Protein AF-A0A067BRU6-F1 (afdb_monomer)

Mean predicted aligned error: 7.5 Å

Radius of gyration: 22.96 Å; Cα contacts (8 Å, |Δi|>4): 379; chains: 1; bounding box: 70×38×53 Å

Solvent-accessible surface area (backbone atoms only — not comparable to full-atom values): 15975 Å² total; per-residue (Å²): 123,82,66,78,77,70,98,60,89,54,27,54,51,87,76,68,71,40,48,91,42,48,42,73,83,63,80,48,60,51,47,73,48,33,48,46,50,38,13,56,76,68,75,41,57,56,70,58,38,46,72,74,44,48,40,78,54,98,91,40,48,22,47,30,47,39,97,84,34,47,27,37,63,50,55,51,92,42,40,57,77,50,60,94,49,53,38,40,65,69,65,29,58,80,43,44,64,78,35,64,56,40,68,66,33,40,55,55,50,30,78,63,30,85,29,45,50,69,85,87,60,60,76,90,36,50,57,54,67,70,58,48,51,50,31,29,51,48,39,50,50,49,70,73,65,50,77,56,40,50,66,59,44,50,53,55,58,72,71,51,60,71,69,61,54,35,55,50,50,53,54,52,53,72,38,41,42,67,46,80,78,45,76,61,91,57,41,35,31,33,37,39,42,41,72,100,52,82,31,30,42,38,32,26,37,59,94,45,66,93,44,78,63,30,60,35,30,34,43,99,87,70,48,78,39,43,82,58,75,62,45,65,69,61,54,54,61,53,53,63,57,72,74,49,62,73,92,52,52,90,76,63,81,85,85,83,82,86,63,66,70,50,61,44,56,54,46,34,51,60,60,63,69,71,110

Structure (mmCIF, N/CA/C/O backbone):
data_AF-A0A067BRU6-F1
#
_entry.id   AF-A0A067BRU6-F1
#
loop_
_atom_site.group_PDB
_atom_site.id
_atom_site.type_symbol
_atom_site.label_atom_id
_atom_site.label_alt_id
_atom_site.label_comp_id
_atom_site.label_asym_id
_atom_site.label_entity_id
_atom_site.label_seq_id
_atom_site.pdbx_PDB_ins_code
_atom_site.Cartn_x
_atom_site.Cartn_y
_atom_site.Cartn_z
_atom_site.occupancy
_atom_site.B_iso_or_equiv
_atom_site.auth_seq_id
_atom_site.auth_comp_id
_atom_site.auth_asym_id
_atom_site.auth_atom_id
_atom_site.pdbx_PDB_model_num
ATOM 1 N N . MET A 1 1 ? -11.056 21.760 -15.422 1.00 38.25 1 MET A N 1
ATOM 2 C CA . MET A 1 1 ? -10.901 20.805 -16.547 1.00 38.25 1 MET A CA 1
ATOM 3 C C . MET A 1 1 ? -11.398 19.475 -16.025 1.00 38.25 1 MET A C 1
ATOM 5 O O . MET A 1 1 ? -11.036 19.175 -14.909 1.00 38.25 1 MET A O 1
ATOM 9 N N . ALA A 1 2 ? -12.223 18.718 -16.754 1.00 42.00 2 ALA A N 1
ATOM 10 C CA . ALA A 1 2 ? -12.698 17.427 -16.245 1.00 42.00 2 ALA A CA 1
ATOM 11 C C . ALA A 1 2 ? -11.513 16.506 -15.905 1.00 42.00 2 ALA A C 1
ATOM 13 O O . ALA A 1 2 ? -10.607 16.397 -16.739 1.00 42.00 2 ALA A O 1
ATOM 14 N N . ALA A 1 3 ? -11.549 15.854 -14.734 1.00 50.75 3 ALA A N 1
ATOM 15 C CA . ALA A 1 3 ? -10.633 14.779 -14.355 1.00 50.75 3 ALA A CA 1
ATOM 16 C C . ALA A 1 3 ? -10.276 13.914 -15.571 1.00 50.75 3 ALA A C 1
ATOM 18 O O . ALA A 1 3 ? -11.159 13.405 -16.275 1.00 50.75 3 ALA A O 1
ATOM 19 N N . ARG A 1 4 ? -8.978 13.751 -15.841 1.00 56.41 4 ARG A N 1
ATOM 20 C CA . ARG A 1 4 ? -8.523 12.801 -16.857 1.00 56.41 4 ARG A CA 1
ATOM 21 C C . ARG A 1 4 ? -9.019 11.413 -16.457 1.00 56.41 4 ARG A C 1
ATOM 23 O O . ARG A 1 4 ? -8.686 10.920 -15.386 1.00 56.41 4 ARG A O 1
ATOM 30 N N . ALA A 1 5 ? -9.814 10.791 -17.325 1.00 59.84 5 ALA A N 1
ATOM 31 C CA . ALA A 1 5 ? -10.244 9.412 -17.130 1.00 59.84 5 ALA A CA 1
ATOM 32 C C . ALA A 1 5 ? -9.010 8.511 -16.967 1.00 59.84 5 ALA A C 1
ATOM 34 O O . ALA A 1 5 ? -8.057 8.624 -17.750 1.00 59.84 5 ALA A O 1
ATOM 35 N N . ARG A 1 6 ? -9.022 7.626 -15.962 1.00 73.44 6 ARG A N 1
ATOM 36 C CA . ARG A 1 6 ? -7.913 6.688 -15.732 1.00 73.44 6 ARG A CA 1
ATOM 37 C C . ARG A 1 6 ? -7.669 5.854 -16.988 1.00 73.44 6 ARG A C 1
ATOM 39 O O . ARG A 1 6 ? -8.603 5.422 -17.662 1.00 73.44 6 ARG A O 1
ATOM 46 N N . ALA A 1 7 ? -6.400 5.555 -17.262 1.00 78.44 7 ALA A N 1
ATOM 47 C CA . ALA A 1 7 ? -6.008 4.732 -18.408 1.00 78.44 7 ALA A CA 1
ATOM 48 C C . ALA A 1 7 ? -6.498 3.270 -18.315 1.00 78.44 7 ALA A C 1
ATOM 50 O O . ALA A 1 7 ? -6.457 2.538 -19.303 1.00 78.44 7 ALA A O 1
ATOM 51 N N . PHE A 1 8 ? -6.959 2.833 -17.139 1.00 86.56 8 PHE A N 1
ATOM 52 C CA . PHE A 1 8 ? -7.471 1.490 -16.890 1.00 86.56 8 PHE A CA 1
ATOM 53 C C . PHE A 1 8 ? -8.692 1.524 -15.967 1.00 86.56 8 PHE A C 1
ATOM 55 O O . PHE A 1 8 ? -8.880 2.456 -15.186 1.00 86.56 8 PHE A O 1
ATOM 62 N N . LYS A 1 9 ? -9.526 0.483 -16.057 1.00 89.00 9 LYS A N 1
ATOM 63 C CA . LYS A 1 9 ? -10.712 0.329 -15.210 1.00 89.00 9 LYS A CA 1
ATOM 64 C C . LYS A 1 9 ? -10.340 -0.320 -13.884 1.00 89.00 9 LYS A C 1
ATOM 66 O O . LYS A 1 9 ? -9.639 -1.328 -13.865 1.00 89.00 9 LYS A O 1
ATOM 71 N N . VAL A 1 10 ? -10.890 0.218 -12.805 1.00 93.25 10 VAL A N 1
ATOM 72 C CA . VAL A 1 10 ? -10.789 -0.330 -11.452 1.00 93.25 10 VAL A CA 1
ATOM 73 C C . VAL A 1 10 ? -12.115 -1.006 -11.119 1.00 93.25 10 VAL A C 1
ATOM 75 O O . VAL A 1 10 ? -13.178 -0.402 -11.263 1.00 93.25 10 VAL A O 1
ATOM 78 N N . ALA A 1 11 ? -12.064 -2.264 -10.695 1.00 95.50 11 ALA A N 1
ATOM 79 C CA . ALA A 1 11 ? -13.243 -3.017 -10.287 1.00 95.50 11 ALA A CA 1
ATOM 80 C C . ALA A 1 11 ? -12.975 -3.748 -8.979 1.00 95.50 11 ALA A C 1
ATOM 82 O O . ALA A 1 11 ? -11.989 -4.478 -8.850 1.00 95.50 11 ALA A O 1
ATOM 83 N N . PHE A 1 12 ? -13.849 -3.533 -8.001 1.00 95.88 12 PHE A N 1
ATOM 84 C CA . PHE A 1 12 ? -13.664 -4.062 -6.660 1.00 95.88 12 PHE A CA 1
ATOM 85 C C . PHE A 1 12 ? -14.991 -4.453 -6.014 1.00 95.88 12 PHE A C 1
ATOM 87 O O . PHE A 1 12 ? -15.963 -3.700 -6.026 1.00 95.88 12 PHE A O 1
ATOM 94 N N . LYS A 1 13 ? -15.008 -5.626 -5.379 1.00 94.75 13 LYS A N 1
ATOM 95 C CA . LYS A 1 13 ? -16.102 -6.089 -4.528 1.00 94.75 13 LYS A CA 1
ATOM 96 C C . LYS A 1 13 ? -15.540 -6.821 -3.317 1.00 94.75 13 LYS A C 1
ATOM 98 O O . LYS A 1 13 ? -15.093 -7.960 -3.420 1.00 94.75 13 LYS A O 1
ATOM 103 N N . CYS A 1 14 ? -15.600 -6.186 -2.148 1.00 92.94 14 CYS A N 1
ATOM 104 C CA . CYS A 1 14 ? -15.173 -6.826 -0.907 1.00 92.94 14 CYS A CA 1
ATOM 105 C C . CYS A 1 14 ? -15.968 -8.118 -0.648 1.00 92.94 14 CYS A C 1
ATOM 107 O O . CYS A 1 14 ? -17.199 -8.114 -0.638 1.00 92.94 14 CYS A O 1
ATOM 109 N N . THR A 1 15 ? -15.254 -9.217 -0.398 1.00 93.50 15 THR A N 1
ATOM 110 C CA . THR A 1 15 ? -15.834 -10.536 -0.088 1.00 93.50 15 THR A CA 1
ATOM 111 C C . THR A 1 15 ? -15.893 -10.831 1.413 1.00 93.50 15 THR A C 1
ATOM 113 O O . THR A 1 15 ? -16.385 -11.882 1.816 1.00 93.50 15 THR A O 1
ATOM 116 N N . GLY A 1 16 ? -15.368 -9.933 2.257 1.00 93.38 16 GLY A N 1
ATOM 117 C CA . GLY A 1 16 ? -15.226 -10.174 3.695 1.00 93.38 16 GLY A CA 1
ATOM 118 C C . GLY A 1 16 ? -14.233 -11.295 4.023 1.00 93.38 16 GLY A C 1
ATOM 119 O O . GLY A 1 16 ? -14.401 -11.992 5.019 1.00 93.38 16 GLY A O 1
ATOM 120 N N . CYS A 1 17 ? -13.217 -11.510 3.178 1.00 93.88 17 CYS A N 1
ATOM 121 C CA . CYS A 1 17 ? -12.274 -12.618 3.351 1.00 93.88 17 CYS A CA 1
ATOM 122 C C . CYS A 1 17 ? -11.247 -12.424 4.478 1.00 93.88 17 CYS A C 1
ATOM 124 O O . CYS A 1 17 ? -10.651 -13.409 4.907 1.00 93.88 17 CYS A O 1
ATOM 126 N N . GLY A 1 18 ? -11.021 -11.188 4.936 1.00 94.50 18 GLY A N 1
ATOM 127 C CA . GLY A 1 18 ? -10.053 -10.861 5.989 1.00 94.50 18 GLY A CA 1
ATOM 128 C C . GLY A 1 18 ? -8.592 -10.745 5.531 1.00 94.50 18 GLY A C 1
ATOM 129 O O . GLY A 1 18 ? -7.744 -10.399 6.347 1.00 94.50 18 GLY A O 1
ATOM 130 N N . ARG A 1 19 ? -8.278 -10.966 4.242 1.00 94.50 19 ARG A N 1
ATOM 131 C CA . ARG A 1 19 ? -6.886 -10.938 3.739 1.00 94.50 19 ARG A CA 1
ATOM 132 C C . ARG A 1 19 ? -6.169 -9.600 3.903 1.00 94.50 19 ARG A C 1
ATOM 134 O O . ARG A 1 19 ? -4.978 -9.590 4.178 1.00 94.50 19 ARG A O 1
ATOM 141 N N . CYS A 1 20 ? -6.891 -8.481 3.846 1.00 94.19 20 CYS A N 1
ATOM 142 C CA . CYS A 1 20 ? -6.325 -7.155 4.121 1.00 94.19 20 CYS A CA 1
ATOM 143 C C . CYS A 1 20 ? -5.763 -7.009 5.549 1.00 94.19 20 CYS A C 1
ATOM 145 O O . CYS A 1 20 ? -5.058 -6.049 5.841 1.00 94.19 20 CYS A O 1
ATOM 147 N N . CYS A 1 21 ? -6.102 -7.932 6.454 1.00 95.81 21 CYS A N 1
ATOM 148 C CA . CYS A 1 21 ? -5.606 -7.979 7.825 1.00 95.81 21 CYS A CA 1
ATOM 149 C C . CYS A 1 21 ? -4.536 -9.063 8.036 1.00 95.81 21 CYS A C 1
ATOM 151 O O . CYS A 1 21 ? -4.086 -9.230 9.167 1.00 95.81 21 CYS A O 1
ATOM 153 N N . THR A 1 22 ? -4.146 -9.811 7.002 1.00 94.06 22 THR A N 1
ATOM 154 C CA . THR A 1 22 ? -3.135 -10.880 7.067 1.00 94.06 22 THR A CA 1
ATOM 155 C C . THR A 1 22 ? -1.836 -10.455 6.385 1.00 94.06 22 THR A C 1
ATOM 157 O O . THR A 1 22 ? -1.839 -9.515 5.598 1.00 94.06 22 THR A O 1
ATOM 160 N N . GLY A 1 23 ? -0.739 -11.157 6.664 1.00 90.56 23 GLY A N 1
ATOM 161 C CA . GLY A 1 23 ? 0.569 -10.924 6.051 1.00 90.56 23 GLY A CA 1
ATOM 162 C C . GLY A 1 23 ? 1.642 -10.579 7.080 1.00 90.56 23 GLY A C 1
ATOM 163 O O . GLY A 1 23 ? 1.348 -10.041 8.149 1.00 90.56 23 GLY A O 1
ATOM 164 N N . GLN A 1 24 ? 2.893 -10.906 6.754 1.00 91.44 24 GLN A N 1
ATOM 165 C CA . GLN A 1 24 ? 4.042 -10.561 7.591 1.00 91.44 24 GLN A CA 1
ATOM 166 C C . GLN A 1 24 ? 4.428 -9.094 7.432 1.00 91.44 24 GLN A C 1
ATOM 168 O O . GLN A 1 24 ? 4.424 -8.574 6.319 1.00 91.44 24 GLN A O 1
ATOM 173 N N . GLY A 1 25 ? 4.749 -8.425 8.541 1.00 90.31 25 GLY A N 1
ATOM 174 C CA . GLY A 1 25 ? 5.160 -7.023 8.536 1.00 90.31 25 GLY A CA 1
ATOM 175 C C . GLY A 1 25 ? 4.072 -6.035 8.106 1.00 90.31 25 GLY A C 1
ATOM 176 O O . GLY A 1 25 ? 4.395 -4.937 7.662 1.00 90.31 25 GLY A O 1
ATOM 177 N N . GLY A 1 26 ? 2.790 -6.391 8.215 1.00 92.44 26 GLY A N 1
ATOM 178 C CA . GLY A 1 26 ? 1.668 -5.516 7.877 1.00 92.44 26 GLY A CA 1
ATOM 179 C C . GLY A 1 26 ? 1.590 -4.289 8.791 1.00 92.44 26 GLY A C 1
ATOM 180 O O . GLY A 1 26 ? 1.605 -4.401 10.020 1.00 92.44 26 GLY A O 1
ATOM 181 N N . ILE A 1 27 ? 1.474 -3.094 8.210 1.00 95.62 27 ILE A N 1
ATOM 182 C CA . ILE A 1 27 ? 1.448 -1.832 8.962 1.00 95.62 27 ILE A CA 1
ATOM 183 C C . ILE A 1 27 ? 0.141 -1.088 8.688 1.00 95.62 27 ILE A C 1
ATOM 185 O O . ILE A 1 27 ? -0.102 -0.632 7.573 1.00 95.62 27 ILE A O 1
ATOM 189 N N . ALA A 1 28 ? -0.680 -0.945 9.731 1.00 96.56 28 ALA A N 1
ATOM 190 C CA . ALA A 1 28 ? -1.856 -0.081 9.740 1.00 96.56 28 ALA A CA 1
ATOM 191 C C . ALA A 1 28 ? -1.579 1.124 10.645 1.00 96.56 28 ALA A C 1
ATOM 193 O O . ALA A 1 28 ? -1.635 1.006 11.871 1.00 96.56 28 ALA A O 1
ATOM 194 N N . TRP A 1 29 ? -1.226 2.252 10.038 1.00 97.31 29 TRP A N 1
ATOM 195 C CA . TRP A 1 29 ? -0.981 3.522 10.707 1.00 97.31 29 TRP A CA 1
ATOM 196 C C . TRP A 1 29 ? -2.268 4.080 11.301 1.00 97.31 29 TRP A C 1
ATOM 198 O O . TRP A 1 29 ? -3.345 3.951 10.713 1.00 97.31 29 TRP A O 1
ATOM 208 N N . VAL A 1 30 ? -2.141 4.695 12.475 1.00 97.75 30 VAL A N 1
ATOM 209 C CA . VAL A 1 30 ? -3.257 5.319 13.187 1.00 97.75 30 VAL A CA 1
ATOM 210 C C . VAL A 1 30 ? -2.838 6.643 13.810 1.00 97.75 30 VAL A C 1
ATOM 212 O O . VAL A 1 30 ? -1.728 6.759 14.337 1.00 97.75 30 VAL A O 1
ATOM 215 N N . ASN A 1 31 ? -3.740 7.621 13.799 1.00 97.06 31 ASN A N 1
ATOM 216 C CA . ASN A 1 31 ? -3.554 8.898 14.489 1.00 97.06 31 ASN A CA 1
ATOM 217 C C . ASN A 1 31 ? -4.253 8.933 15.862 1.00 97.06 31 ASN A C 1
ATOM 219 O O . ASN A 1 31 ? -4.947 7.999 16.281 1.00 97.06 31 ASN A O 1
ATOM 223 N N . GLY A 1 32 ? -4.042 10.010 16.613 1.00 97.00 32 GLY A N 1
ATOM 224 C CA . GLY A 1 32 ? -4.570 10.196 17.959 1.00 97.00 32 GLY A CA 1
ATOM 225 C C . GLY A 1 32 ? -6.099 10.192 18.069 1.00 97.00 32 GLY A C 1
ATOM 226 O O . GLY A 1 32 ? -6.598 9.706 19.099 1.00 97.00 32 GLY A O 1
ATOM 227 N N . ARG A 1 33 ? -6.825 10.699 17.060 1.00 97.44 33 ARG A N 1
ATOM 228 C CA . ARG A 1 33 ? -8.301 10.650 16.990 1.00 97.44 33 ARG A CA 1
ATOM 229 C C . ARG A 1 33 ? -8.821 9.252 16.686 1.00 97.44 33 ARG A C 1
ATOM 231 O O . ARG A 1 33 ? -9.735 8.794 17.368 1.00 97.44 33 ARG A O 1
ATOM 238 N N . GLU A 1 34 ? -8.205 8.539 15.751 1.00 98.00 34 GLU A N 1
ATOM 239 C CA . GLU A 1 34 ? -8.548 7.145 15.444 1.00 98.00 34 GLU A CA 1
ATOM 240 C C . GLU A 1 34 ? -8.317 6.240 16.653 1.00 98.00 34 GLU A C 1
ATOM 242 O O . GLU A 1 34 ? -9.186 5.451 17.016 1.00 98.00 34 GLU A O 1
ATOM 247 N N . ILE A 1 35 ? -7.194 6.419 17.357 1.00 98.25 35 ILE A N 1
ATOM 248 C CA . ILE A 1 35 ? -6.913 5.709 18.610 1.00 98.25 35 ILE A CA 1
ATOM 249 C C . ILE A 1 35 ? -8.015 5.965 19.648 1.00 98.25 35 ILE A C 1
ATOM 251 O O . ILE A 1 35 ? -8.404 5.043 20.364 1.00 98.25 35 ILE A O 1
ATOM 255 N N . ALA A 1 36 ? -8.507 7.204 19.764 1.00 97.62 36 ALA A N 1
ATOM 256 C CA . ALA A 1 36 ? -9.581 7.531 20.698 1.00 97.62 36 ALA A CA 1
ATOM 257 C C . ALA A 1 36 ? -10.896 6.837 20.309 1.00 97.62 36 ALA A C 1
ATOM 259 O O . ALA A 1 36 ? -11.499 6.187 21.161 1.00 97.62 36 ALA A O 1
ATOM 260 N N . ALA A 1 37 ? -11.278 6.895 19.030 1.00 97.56 37 ALA A N 1
ATOM 261 C CA . ALA A 1 37 ? -12.485 6.251 18.512 1.00 97.56 37 ALA A CA 1
ATOM 262 C C . ALA A 1 37 ? -12.449 4.720 18.676 1.00 97.56 37 ALA A C 1
ATOM 264 O O . ALA A 1 37 ? -13.422 4.107 19.113 1.00 97.56 37 ALA A O 1
ATOM 265 N N . MET A 1 38 ? -11.306 4.088 18.394 1.00 98.31 38 MET A N 1
ATOM 266 C CA . MET A 1 38 ? -11.122 2.645 18.581 1.00 98.31 38 MET A CA 1
ATOM 267 C C . MET A 1 38 ? -11.163 2.237 20.059 1.00 98.31 38 MET A C 1
ATOM 269 O O . MET A 1 38 ? -11.745 1.207 20.401 1.00 98.31 38 MET A O 1
ATOM 273 N N . ALA A 1 39 ? -10.560 3.035 20.946 1.00 98.31 39 ALA A N 1
ATOM 274 C CA . ALA A 1 39 ? -10.592 2.781 22.383 1.00 98.31 39 ALA A CA 1
ATOM 275 C C . ALA A 1 39 ? -12.013 2.912 22.953 1.00 98.31 39 ALA A C 1
ATOM 277 O O . ALA A 1 39 ? -12.436 2.056 23.729 1.00 98.31 39 ALA A O 1
ATOM 278 N N . GLU A 1 40 ? -12.759 3.937 22.529 1.00 97.88 40 GLU A N 1
ATOM 279 C CA . GLU A 1 40 ? -14.165 4.133 22.890 1.00 97.88 40 GLU A CA 1
ATOM 280 C C . GLU A 1 40 ? -15.036 2.968 22.413 1.00 97.88 40 GLU A C 1
ATOM 282 O O . GLU A 1 40 ? -15.801 2.415 23.202 1.00 97.88 40 GLU A O 1
ATOM 287 N N . HIS A 1 41 ? -14.852 2.524 21.166 1.00 97.94 41 HIS A N 1
ATOM 288 C CA . HIS A 1 41 ? -15.575 1.382 20.608 1.00 97.94 41 HIS A CA 1
ATOM 289 C C . HIS A 1 41 ? -15.380 0.093 21.423 1.00 97.94 41 HIS A C 1
ATOM 291 O O . HIS A 1 41 ? -16.314 -0.689 21.585 1.00 97.94 41 HIS A O 1
ATOM 297 N N . LEU A 1 42 ? -14.181 -0.114 21.973 1.00 97.69 42 LEU A N 1
ATOM 298 C CA . LEU A 1 42 ? -13.859 -1.257 22.834 1.00 97.69 42 LEU A CA 1
ATOM 299 C C . LEU A 1 42 ? -14.186 -1.027 24.320 1.00 97.69 42 LEU A C 1
ATOM 301 O O . LEU A 1 42 ? -13.916 -1.906 25.137 1.00 97.69 42 LEU A O 1
ATOM 305 N N . ALA A 1 43 ? -14.734 0.137 24.684 1.00 98.12 43 ALA A N 1
ATOM 306 C CA . ALA A 1 43 ? -14.956 0.562 26.066 1.00 98.12 43 ALA A CA 1
ATOM 307 C C . ALA A 1 43 ? -13.684 0.489 26.940 1.00 98.12 43 ALA A C 1
ATOM 309 O O . ALA A 1 43 ? -13.725 0.103 28.112 1.00 98.12 43 ALA A O 1
ATOM 310 N N . LEU A 1 44 ? -12.534 0.867 26.371 1.00 98.12 44 LEU A N 1
ATOM 311 C CA . LEU A 1 44 ? -11.235 0.859 27.043 1.00 98.12 44 LEU A CA 1
ATOM 312 C C . LEU A 1 44 ? -10.698 2.279 27.263 1.00 98.12 44 LEU A C 1
ATOM 314 O O . LEU A 1 44 ? -10.810 3.136 26.387 1.00 98.12 44 LEU A O 1
ATOM 318 N N . PRO A 1 45 ? -9.996 2.537 28.383 1.00 98.06 45 PRO A N 1
ATOM 319 C CA . PRO A 1 45 ? -9.190 3.743 28.511 1.00 98.06 45 PRO A CA 1
ATOM 320 C C . PRO A 1 45 ? -8.122 3.811 27.409 1.00 98.06 45 PRO A C 1
ATOM 322 O O . PRO A 1 45 ? -7.447 2.814 27.137 1.00 98.06 45 PRO A O 1
ATOM 325 N N . LYS A 1 46 ? -7.884 5.003 26.843 1.00 97.00 46 LYS A N 1
ATOM 326 C CA . LYS A 1 46 ? -6.882 5.228 25.779 1.00 97.00 46 LYS A CA 1
ATOM 327 C C . LYS A 1 46 ? -5.493 4.674 26.130 1.00 97.00 46 LYS A C 1
ATOM 329 O O . LYS A 1 46 ? -4.839 4.072 25.285 1.00 97.00 46 LYS A O 1
ATOM 334 N N . ALA A 1 47 ? -5.057 4.818 27.383 1.00 97.50 47 ALA A N 1
ATOM 335 C CA . ALA A 1 47 ? -3.780 4.271 27.854 1.00 97.50 47 ALA A CA 1
ATOM 336 C C . ALA A 1 47 ? -3.734 2.730 27.810 1.00 97.50 47 ALA A C 1
ATOM 338 O O . ALA A 1 47 ? -2.719 2.147 27.428 1.00 97.50 47 ALA A O 1
ATOM 339 N N . THR A 1 48 ? -4.839 2.068 28.163 1.00 98.25 48 THR A N 1
ATOM 340 C CA . THR A 1 48 ? -4.9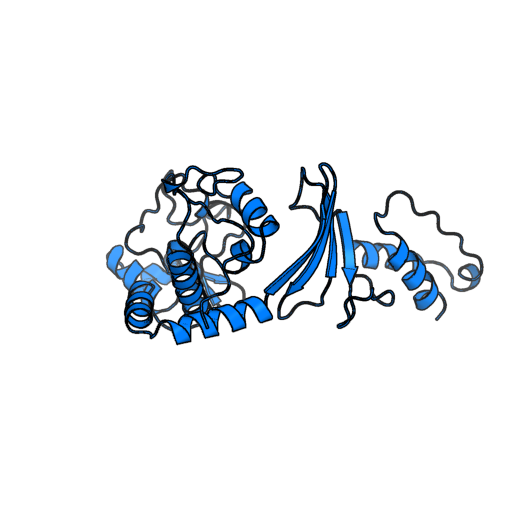71 0.607 28.082 1.00 98.25 48 THR A CA 1
ATOM 341 C C . THR A 1 48 ? -4.947 0.150 26.630 1.00 98.25 48 THR A C 1
ATOM 343 O O . THR A 1 48 ? -4.190 -0.761 26.297 1.00 98.25 48 THR A O 1
ATOM 346 N N . PHE A 1 49 ? -5.706 0.828 25.763 1.00 98.44 49 PHE A N 1
ATOM 347 C CA . PHE A 1 49 ? -5.725 0.547 24.331 1.00 98.44 49 PHE A CA 1
ATOM 348 C C . PHE A 1 49 ? -4.325 0.667 23.723 1.00 98.44 49 PHE A C 1
ATOM 350 O O . PHE A 1 49 ? -3.847 -0.265 23.082 1.00 98.44 49 PHE A O 1
ATOM 357 N N . ALA A 1 50 ? -3.622 1.768 24.002 1.00 97.56 50 ALA A N 1
ATOM 358 C CA . ALA A 1 50 ? -2.274 1.993 23.495 1.00 97.56 50 ALA A CA 1
ATOM 359 C C . ALA A 1 50 ? -1.301 0.882 23.915 1.00 97.56 50 ALA A C 1
ATOM 361 O O . ALA A 1 50 ? -0.551 0.356 23.095 1.00 97.56 50 ALA A O 1
ATOM 362 N N . LYS A 1 51 ? -1.353 0.464 25.186 1.00 97.88 51 LYS A N 1
ATOM 363 C CA . LYS A 1 51 ? -0.489 -0.604 25.703 1.00 97.88 51 LYS A CA 1
ATOM 364 C C . LYS A 1 51 ? -0.777 -1.967 25.069 1.00 97.88 51 LYS A C 1
ATOM 366 O O . LYS A 1 51 ? 0.152 -2.765 24.931 1.00 97.88 51 LYS A O 1
ATOM 371 N N . GLN A 1 52 ? -2.036 -2.259 24.749 1.00 97.81 52 GLN A N 1
ATOM 372 C CA . GLN A 1 52 ? -2.464 -3.567 24.250 1.00 97.81 52 GLN A CA 1
ATOM 373 C C . GLN A 1 52 ? -2.357 -3.685 22.728 1.00 97.81 52 GLN A C 1
ATOM 375 O O . GLN A 1 52 ? -1.900 -4.719 22.248 1.00 97.81 52 GLN A O 1
ATOM 380 N N . TYR A 1 53 ? -2.711 -2.632 21.989 1.00 98.31 53 TYR A N 1
ATOM 381 C CA . TYR A 1 53 ? -2.981 -2.718 20.552 1.00 98.31 53 TYR A CA 1
ATOM 382 C C . TYR A 1 53 ? -2.080 -1.854 19.670 1.00 98.31 53 TYR A C 1
ATOM 384 O O . TYR A 1 53 ? -2.189 -1.962 18.453 1.00 98.31 53 TYR A O 1
ATOM 392 N N . LEU A 1 54 ? -1.188 -1.027 20.229 1.00 98.25 54 LEU A N 1
ATOM 393 C CA . LEU A 1 54 ? -0.319 -0.147 19.438 1.00 98.25 54 LEU A CA 1
ATOM 394 C C . LEU A 1 54 ? 1.157 -0.556 19.486 1.00 98.25 54 LEU A C 1
ATOM 396 O O . LEU A 1 54 ? 1.670 -1.054 20.495 1.00 98.25 54 LEU A O 1
ATOM 400 N N . ARG A 1 55 ? 1.848 -0.333 18.370 1.00 97.31 55 ARG A N 1
ATOM 401 C CA . ARG A 1 55 ? 3.303 -0.424 18.224 1.00 97.31 55 ARG A CA 1
ATOM 402 C C . ARG A 1 55 ? 3.838 0.823 17.528 1.00 97.31 55 ARG A C 1
ATOM 404 O O . ARG A 1 55 ? 3.105 1.510 16.823 1.00 97.31 55 ARG A O 1
ATOM 411 N N . THR A 1 56 ? 5.122 1.095 17.715 1.00 97.19 56 THR A N 1
ATOM 412 C CA . THR A 1 56 ? 5.828 2.148 16.983 1.00 97.19 56 THR A CA 1
ATOM 413 C C . THR A 1 56 ? 6.625 1.510 15.858 1.00 97.19 56 THR A C 1
ATOM 415 O O . THR A 1 56 ? 7.393 0.581 16.102 1.00 97.19 56 THR A O 1
ATOM 418 N N . VAL A 1 57 ? 6.452 2.010 14.639 1.00 95.69 57 VAL A N 1
ATOM 419 C CA . VAL A 1 57 ? 7.211 1.590 13.456 1.00 95.69 57 VAL A CA 1
ATOM 420 C C . VAL A 1 57 ? 7.748 2.856 12.801 1.00 95.69 57 VAL A C 1
ATOM 422 O O . VAL A 1 57 ? 6.991 3.793 12.585 1.00 95.69 57 VAL A O 1
ATOM 425 N N . ASN A 1 58 ? 9.056 2.929 12.543 1.00 92.19 58 ASN A N 1
ATOM 426 C CA . ASN A 1 58 ? 9.704 4.084 11.899 1.00 92.19 58 ASN A CA 1
ATOM 427 C C . ASN A 1 58 ? 9.319 5.459 12.494 1.00 92.19 58 ASN A C 1
ATOM 429 O O . ASN A 1 58 ? 9.180 6.440 11.774 1.00 92.19 58 ASN A O 1
ATOM 433 N N . GLY A 1 59 ? 9.118 5.529 13.814 1.00 92.81 59 GLY A N 1
ATOM 434 C CA . GLY A 1 59 ? 8.746 6.764 14.516 1.00 92.81 59 GLY A CA 1
ATOM 435 C C . GLY A 1 59 ? 7.254 7.123 14.490 1.00 92.81 59 GLY A C 1
ATOM 436 O O . GLY A 1 59 ? 6.856 8.030 15.214 1.00 92.81 59 GLY A O 1
ATOM 437 N N . ALA A 1 60 ? 6.422 6.396 13.743 1.00 94.00 60 ALA A N 1
ATOM 438 C CA . ALA A 1 60 ? 4.974 6.586 13.692 1.00 94.00 60 ALA A CA 1
ATOM 439 C C . ALA A 1 60 ? 4.216 5.469 14.436 1.00 94.00 60 ALA A C 1
ATOM 441 O O . ALA A 1 60 ? 4.762 4.402 14.741 1.00 94.00 60 ALA A O 1
ATOM 442 N N . THR A 1 61 ? 2.950 5.729 14.772 1.00 97.06 61 THR A N 1
ATOM 443 C CA . THR A 1 61 ? 2.108 4.801 15.544 1.00 97.06 61 THR A CA 1
ATOM 444 C C . THR A 1 61 ? 1.287 3.914 14.617 1.00 97.06 61 THR A C 1
ATOM 446 O O . THR A 1 61 ? 0.587 4.404 13.736 1.00 97.06 61 THR A O 1
ATOM 449 N N . ALA A 1 62 ? 1.341 2.605 14.842 1.00 97.81 62 ALA A N 1
ATOM 450 C CA . ALA A 1 62 ? 0.604 1.612 14.075 1.00 97.81 62 ALA A CA 1
ATOM 451 C C . ALA A 1 62 ? -0.120 0.618 14.988 1.00 97.81 62 ALA A C 1
ATOM 453 O O . ALA A 1 62 ? 0.254 0.418 16.148 1.00 97.81 62 ALA A O 1
ATOM 454 N N . LEU A 1 63 ? -1.130 -0.056 14.445 1.00 98.06 63 LEU A N 1
ATOM 455 C CA . LEU A 1 63 ? -1.741 -1.209 15.095 1.00 98.06 63 LEU A CA 1
ATOM 456 C C . LEU A 1 63 ? -0.734 -2.357 15.209 1.00 98.06 63 LEU A C 1
ATOM 458 O O . LEU A 1 63 ? 0.105 -2.582 14.331 1.00 98.06 63 LEU A O 1
ATOM 462 N N . ARG A 1 64 ? -0.827 -3.106 16.306 1.00 97.94 64 ARG A N 1
ATOM 463 C CA . ARG A 1 64 ? -0.063 -4.335 16.503 1.00 97.94 64 ARG A CA 1
ATOM 464 C C . ARG A 1 64 ? -0.521 -5.439 15.561 1.00 97.94 64 ARG A C 1
ATOM 466 O O . ARG A 1 64 ? -1.702 -5.562 15.227 1.00 97.94 64 ARG A O 1
ATOM 473 N N . GLN A 1 65 ? 0.441 -6.279 15.212 1.00 97.62 65 GLN A N 1
ATOM 474 C CA . GLN A 1 65 ? 0.185 -7.616 14.700 1.00 97.62 65 GLN A CA 1
ATOM 475 C C . GLN A 1 65 ? 0.184 -8.627 15.854 1.00 97.62 65 GLN A C 1
ATOM 477 O O . GLN A 1 65 ? 0.515 -8.279 16.990 1.00 97.62 65 GLN A O 1
ATOM 482 N N . THR A 1 66 ? -0.224 -9.859 15.569 1.00 96.81 66 THR A N 1
ATOM 483 C CA . THR A 1 66 ? -0.047 -11.006 16.465 1.00 96.81 66 THR A CA 1
ATOM 484 C C . THR A 1 66 ? 1.430 -11.237 16.782 1.00 96.81 66 THR A C 1
ATOM 486 O O . THR A 1 66 ? 2.308 -10.764 16.064 1.00 96.81 66 THR A O 1
ATOM 489 N N . ASP A 1 67 ? 1.719 -11.984 17.849 1.00 95.50 67 ASP A N 1
ATOM 490 C CA . ASP A 1 67 ? 3.099 -12.233 18.296 1.00 95.50 67 ASP A CA 1
ATOM 491 C C . ASP A 1 67 ? 3.961 -12.961 17.246 1.00 95.50 67 ASP A C 1
ATOM 493 O O . ASP A 1 67 ? 5.180 -12.810 17.234 1.00 95.50 67 ASP A O 1
ATOM 497 N N . ASP A 1 68 ? 3.341 -13.734 16.346 1.00 95.56 68 ASP A N 1
ATOM 498 C CA . ASP A 1 68 ? 4.005 -14.383 15.205 1.00 95.56 68 ASP A CA 1
ATOM 499 C C . ASP A 1 68 ? 4.093 -13.493 13.948 1.00 95.56 68 ASP A C 1
ATOM 501 O O . ASP A 1 68 ? 4.556 -13.948 12.900 1.00 95.56 68 ASP A O 1
ATOM 505 N N . ASP A 1 69 ? 3.650 -12.237 14.065 1.00 95.56 69 ASP A N 1
ATOM 506 C CA . ASP A 1 69 ? 3.642 -11.190 13.042 1.00 95.56 69 ASP A CA 1
ATOM 507 C C . ASP A 1 69 ? 2.836 -11.548 11.783 1.00 95.56 69 ASP A C 1
ATOM 509 O O . ASP A 1 69 ? 3.065 -10.988 10.721 1.00 95.56 69 ASP A O 1
ATOM 513 N N . ARG A 1 70 ? 1.879 -12.486 11.857 1.00 95.88 70 ARG A N 1
ATOM 514 C CA . ARG A 1 70 ? 1.159 -12.978 10.664 1.00 95.88 70 ARG A CA 1
ATOM 515 C C . ARG A 1 70 ? -0.143 -12.261 10.333 1.00 95.88 70 ARG A C 1
ATOM 517 O O . ARG A 1 70 ? -0.635 -12.401 9.212 1.00 95.88 70 ARG A O 1
ATOM 524 N N . GLN A 1 71 ? -0.739 -11.549 11.283 1.00 96.81 71 GLN A N 1
ATOM 525 C CA . GLN A 1 71 ? -2.002 -10.842 11.068 1.00 96.81 71 GLN A CA 1
ATOM 526 C C . GLN A 1 71 ? -2.182 -9.672 12.035 1.00 96.81 71 GLN A C 1
ATOM 528 O O . GLN A 1 71 ? -1.523 -9.597 13.067 1.00 96.81 71 GLN A O 1
ATOM 533 N N . CYS A 1 72 ? -3.097 -8.760 11.720 1.00 97.81 72 CYS A N 1
ATOM 534 C CA . CYS A 1 72 ? -3.540 -7.701 12.620 1.00 97.81 72 CYS A CA 1
ATOM 535 C C . CYS A 1 72 ? -4.143 -8.293 13.904 1.00 97.81 72 CYS A C 1
ATOM 537 O O . CYS A 1 72 ? -4.904 -9.259 13.855 1.00 97.81 72 CYS A O 1
ATOM 539 N N . ILE A 1 73 ? -3.868 -7.659 15.046 1.00 97.56 73 ILE A N 1
ATOM 540 C CA . ILE A 1 73 ? -4.375 -8.080 16.360 1.00 97.56 73 ILE A CA 1
ATOM 541 C C . ILE A 1 73 ? -5.914 -8.097 16.457 1.00 97.56 73 ILE A C 1
ATOM 543 O O . ILE A 1 73 ? -6.469 -8.804 17.292 1.00 97.56 73 ILE A O 1
ATOM 547 N N . PHE A 1 74 ? -6.609 -7.338 15.603 1.00 97.88 74 PHE A N 1
ATOM 548 C CA . PHE A 1 74 ? -8.074 -7.273 15.562 1.00 97.88 74 PHE A CA 1
ATOM 549 C C . PHE A 1 74 ? -8.717 -8.240 14.557 1.00 97.88 74 PHE A C 1
ATOM 551 O O . PHE A 1 74 ? -9.929 -8.179 14.354 1.00 97.88 74 PHE A O 1
ATOM 558 N N . LEU A 1 75 ? -7.945 -9.099 13.885 1.00 97.56 75 LEU A N 1
ATOM 559 C CA . LEU A 1 75 ? -8.518 -10.126 13.019 1.00 97.56 75 LEU A CA 1
ATOM 560 C C . LEU A 1 75 ? -9.017 -11.304 13.867 1.00 97.56 75 LEU A C 1
ATOM 562 O O . LEU A 1 75 ? -8.218 -12.018 14.468 1.00 97.56 75 LEU A O 1
ATOM 566 N N . ASP A 1 76 ? -10.332 -11.520 13.872 1.00 95.75 76 ASP A N 1
ATOM 567 C CA . ASP A 1 76 ? -10.991 -12.674 14.484 1.00 95.75 76 ASP A CA 1
ATOM 568 C C . ASP A 1 76 ? -11.627 -13.548 13.391 1.00 95.75 76 ASP A C 1
ATOM 570 O O . ASP A 1 76 ? -12.587 -13.166 12.712 1.00 95.75 76 ASP A O 1
ATOM 574 N N . GLY A 1 77 ? -11.025 -14.712 13.143 1.00 94.44 77 GLY A N 1
ATOM 575 C CA . GLY A 1 77 ? -11.348 -15.547 11.989 1.00 94.44 77 GLY A CA 1
ATOM 576 C C . GLY A 1 77 ? -11.137 -14.796 10.668 1.00 94.44 77 GLY A C 1
ATOM 577 O O . GLY A 1 77 ? -10.010 -14.633 10.214 1.00 94.44 77 GLY A O 1
ATOM 578 N N . LYS A 1 78 ? -12.230 -14.356 10.033 1.00 93.62 78 LYS A N 1
ATOM 579 C CA . LYS A 1 78 ? -12.214 -13.557 8.787 1.00 93.62 78 LYS A CA 1
ATOM 580 C C . LYS A 1 78 ? -12.726 -12.127 8.972 1.00 93.62 78 LYS A C 1
ATOM 582 O O . LYS A 1 78 ? -12.835 -11.382 7.999 1.00 93.62 78 LYS A O 1
ATOM 587 N N . GLN A 1 79 ? -13.087 -11.747 10.193 1.00 93.62 79 GLN A N 1
ATOM 588 C CA . GLN A 1 79 ? -13.754 -10.485 10.484 1.00 93.62 79 GLN A CA 1
ATOM 589 C C . GLN A 1 79 ? -12.863 -9.592 11.342 1.00 93.62 79 GLN A C 1
ATOM 591 O O . GLN A 1 79 ? -12.149 -10.052 12.226 1.00 93.62 79 GLN A O 1
ATOM 596 N N . CYS A 1 80 ? -12.907 -8.289 11.080 1.00 95.38 80 CYS A N 1
ATOM 597 C CA . CYS A 1 80 ? -12.274 -7.316 11.957 1.00 95.38 80 CYS A CA 1
ATOM 598 C C . CYS A 1 80 ? -13.171 -7.114 13.182 1.00 95.38 80 CYS A C 1
ATOM 600 O O . CYS A 1 80 ? -14.310 -6.668 13.035 1.00 95.38 80 CYS A O 1
ATOM 602 N N . SER A 1 81 ? -12.664 -7.396 14.380 1.00 95.75 81 SER A N 1
ATOM 603 C CA . SER A 1 81 ? -13.418 -7.247 15.631 1.00 95.75 81 SER A CA 1
ATOM 604 C C . SER A 1 81 ? -13.770 -5.790 15.959 1.00 95.75 81 SER A C 1
ATOM 606 O O . SER A 1 81 ? -14.662 -5.539 16.762 1.00 95.75 81 SER A O 1
ATOM 608 N N . VAL A 1 82 ? -13.120 -4.831 15.291 1.00 96.31 82 VAL A N 1
ATOM 609 C CA . VAL A 1 82 ? -13.376 -3.384 15.382 1.00 96.31 82 VAL A CA 1
ATOM 610 C C . VAL A 1 82 ? -13.844 -2.793 14.047 1.00 96.31 82 VAL A C 1
ATOM 612 O O . VAL A 1 82 ? -13.558 -1.638 13.743 1.00 96.31 82 VAL A O 1
ATOM 615 N N . TYR A 1 83 ? -14.552 -3.572 13.215 1.00 94.88 83 TYR A N 1
ATOM 616 C CA . TYR A 1 83 ? -14.964 -3.153 11.864 1.00 94.88 83 TYR A CA 1
ATOM 617 C C . TYR A 1 83 ? -15.627 -1.755 11.785 1.00 94.88 83 TYR A C 1
ATOM 619 O O . TYR A 1 83 ? -15.291 -1.007 10.858 1.00 94.88 83 TYR A O 1
ATOM 627 N N . PRO A 1 84 ? -16.519 -1.358 12.720 1.00 95.69 84 PRO A N 1
ATOM 628 C CA . PRO A 1 84 ? -17.128 -0.023 12.715 1.00 95.69 84 PRO A CA 1
ATOM 629 C C . PRO A 1 84 ? -16.148 1.112 13.035 1.00 95.69 84 PRO A C 1
ATOM 631 O O . PRO A 1 84 ? -16.346 2.227 12.576 1.00 95.69 84 PRO A O 1
ATOM 634 N N . ALA A 1 85 ? -15.088 0.825 13.793 1.00 96.75 85 ALA A N 1
ATOM 635 C CA . ALA A 1 85 ? -14.086 1.794 14.236 1.00 96.75 85 ALA A CA 1
ATOM 636 C C . ALA A 1 85 ? -12.754 1.650 13.479 1.00 96.75 85 ALA A C 1
ATOM 638 O O . ALA A 1 85 ? -11.699 2.022 13.988 1.00 96.75 85 ALA A O 1
ATOM 639 N N . ARG A 1 86 ? -12.771 1.065 12.274 1.00 96.94 86 ARG A N 1
ATOM 640 C CA . ARG A 1 86 ? -11.553 0.886 11.473 1.00 96.94 86 ARG A CA 1
ATOM 641 C C . ARG A 1 86 ? -10.896 2.238 11.175 1.00 96.94 86 ARG A C 1
ATOM 643 O O . ARG A 1 86 ? -11.609 3.167 10.787 1.00 96.94 86 ARG A O 1
ATOM 650 N N . PRO A 1 87 ? -9.558 2.330 11.261 1.00 97.44 87 PRO A N 1
ATOM 651 C CA . PRO A 1 87 ? -8.853 3.540 10.872 1.00 97.44 87 PRO A CA 1
ATOM 652 C C . PRO A 1 87 ? -8.957 3.780 9.363 1.00 97.44 87 PRO A C 1
ATOM 654 O O . PRO A 1 87 ? -9.269 2.877 8.579 1.00 97.44 87 PRO A O 1
ATOM 657 N N . THR A 1 88 ? -8.651 5.002 8.957 1.00 98.00 88 THR A N 1
ATOM 658 C CA . THR A 1 88 ? -8.762 5.532 7.598 1.00 98.00 88 THR A CA 1
ATOM 659 C C . THR A 1 88 ? -7.994 4.687 6.594 1.00 98.00 88 THR A C 1
ATOM 661 O O . THR A 1 88 ? -8.561 4.289 5.576 1.00 98.00 88 THR A O 1
ATOM 664 N N . GLN A 1 89 ? -6.759 4.284 6.911 1.00 97.31 89 GLN A N 1
ATOM 665 C CA . GLN A 1 89 ? -5.983 3.382 6.053 1.00 97.31 89 GLN A CA 1
ATOM 666 C C . GLN A 1 89 ? -6.715 2.048 5.793 1.00 97.31 89 GLN A C 1
ATOM 668 O O . GLN A 1 89 ? -6.707 1.537 4.675 1.00 97.31 89 GLN A O 1
ATOM 673 N N . CYS A 1 90 ? -7.394 1.490 6.802 1.00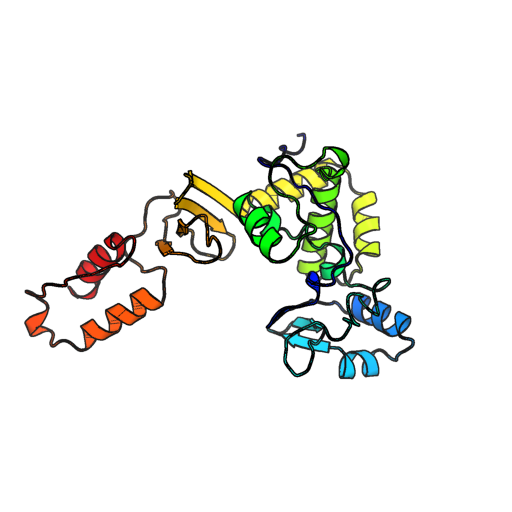 97.00 90 CYS A N 1
ATOM 674 C CA . CYS A 1 90 ? -8.155 0.243 6.663 1.00 97.00 90 CYS A CA 1
ATOM 675 C C . CYS A 1 90 ? -9.491 0.434 5.924 1.00 97.00 90 CYS A C 1
ATOM 677 O O . CYS A 1 90 ? -9.988 -0.515 5.317 1.00 97.00 90 CYS A O 1
ATOM 679 N N . ARG A 1 91 ? -10.103 1.623 6.006 1.00 97.19 91 ARG A N 1
ATOM 680 C CA . ARG A 1 91 ? -11.364 1.953 5.316 1.00 97.19 91 ARG A CA 1
ATOM 681 C C . ARG A 1 91 ? -11.157 2.245 3.831 1.00 97.19 91 ARG A C 1
ATOM 683 O O . ARG A 1 91 ? -11.994 1.839 3.038 1.00 97.19 91 ARG A O 1
ATOM 690 N N . THR A 1 92 ? -10.031 2.866 3.485 1.00 97.19 92 THR A N 1
ATOM 691 C CA . THR A 1 92 ? -9.665 3.240 2.107 1.00 97.19 92 THR A CA 1
ATOM 692 C C . THR A 1 92 ? -9.092 2.081 1.288 1.00 97.19 92 THR A C 1
ATOM 694 O O . THR A 1 92 ? -8.898 2.221 0.087 1.00 97.19 92 THR A O 1
ATOM 697 N N . TYR A 1 93 ? -8.816 0.917 1.887 1.00 96.62 93 TYR A N 1
ATOM 698 C CA . TYR A 1 93 ? -8.344 -0.259 1.147 1.00 96.62 93 TYR A CA 1
ATOM 699 C C . TYR A 1 93 ? -9.435 -0.803 0.199 1.00 96.62 93 TYR A C 1
ATOM 701 O O . TYR A 1 93 ? -10.566 -1.003 0.654 1.00 96.62 93 TYR A O 1
ATOM 709 N N . PRO A 1 94 ? -9.128 -1.141 -1.072 1.00 95.88 94 PRO A N 1
ATOM 710 C CA . PRO A 1 94 ? -7.810 -1.186 -1.729 1.00 95.88 94 PRO A CA 1
ATOM 711 C C . PRO A 1 94 ? -7.461 0.070 -2.557 1.00 95.88 94 PRO A C 1
ATOM 713 O O . PRO A 1 94 ? -6.578 0.045 -3.404 1.00 95.88 94 PRO A O 1
ATOM 716 N N . PHE A 1 95 ? -8.141 1.195 -2.365 1.00 95.69 95 PHE A N 1
ATOM 717 C CA . PHE A 1 95 ? -7.934 2.414 -3.157 1.00 95.69 95 PHE A CA 1
ATOM 718 C C . PHE A 1 95 ? -6.743 3.255 -2.677 1.00 95.69 95 PHE A C 1
ATOM 720 O O . PHE A 1 95 ? -6.771 4.482 -2.723 1.00 95.69 95 PHE A O 1
ATOM 727 N N . TRP A 1 96 ? -5.680 2.605 -2.203 1.00 93.88 96 TRP A N 1
ATOM 728 C CA . TRP A 1 96 ? -4.455 3.306 -1.833 1.00 93.88 96 TRP A CA 1
ATOM 729 C C . TRP A 1 96 ? -3.747 3.811 -3.097 1.00 93.88 96 TRP A C 1
ATOM 731 O O . TRP A 1 96 ? -3.687 3.064 -4.081 1.00 93.88 96 TRP A O 1
ATOM 741 N N . PRO A 1 97 ? -3.162 5.023 -3.090 1.00 90.56 97 PRO A N 1
ATOM 742 C CA . PRO A 1 97 ? -2.541 5.615 -4.276 1.00 90.56 97 PRO A CA 1
ATOM 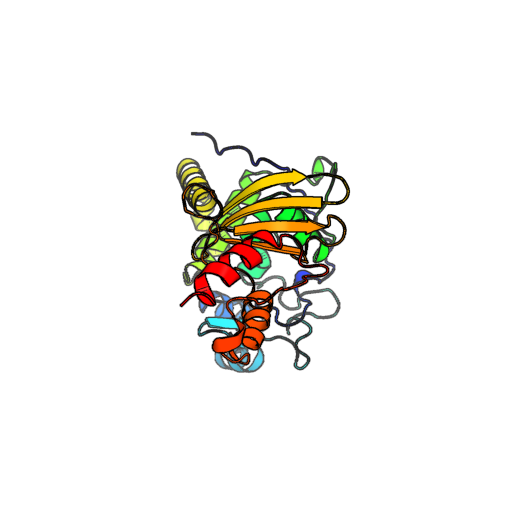743 C C . PRO A 1 97 ? -1.541 4.689 -4.972 1.00 90.56 97 PRO A C 1
ATOM 745 O O . PRO A 1 97 ? -1.541 4.593 -6.195 1.00 90.56 97 PRO A O 1
ATOM 748 N N . GLN A 1 98 ? -0.753 3.928 -4.208 1.00 89.06 98 GLN A N 1
ATOM 749 C CA . GLN A 1 98 ? 0.277 3.032 -4.742 1.00 89.06 98 GLN A CA 1
ATOM 750 C C . GLN A 1 98 ? -0.303 1.857 -5.542 1.00 89.06 98 GLN A C 1
ATOM 752 O O . GLN A 1 98 ? 0.343 1.380 -6.466 1.00 89.06 98 GLN A O 1
ATOM 757 N N . GLN A 1 99 ? -1.520 1.405 -5.223 1.00 93.12 99 GLN A N 1
ATOM 758 C CA . GLN A 1 99 ? -2.211 0.318 -5.943 1.00 93.12 99 GLN A CA 1
ATOM 759 C C . GLN A 1 99 ? -2.859 0.812 -7.243 1.00 93.12 99 GLN A C 1
ATOM 761 O O . GLN A 1 99 ? -3.333 0.033 -8.065 1.00 93.12 99 GLN A O 1
ATOM 766 N N . LEU A 1 100 ? -2.906 2.128 -7.407 1.00 92.00 100 LEU A N 1
ATOM 767 C CA .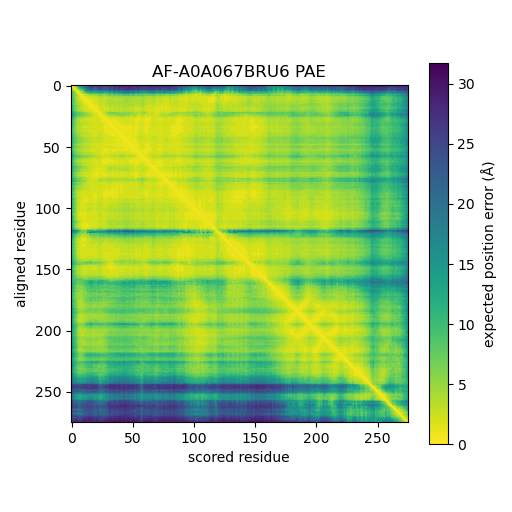 LEU A 1 100 ? -3.747 2.834 -8.352 1.00 92.00 100 LEU A CA 1
ATOM 768 C C . LEU A 1 100 ? -2.936 3.574 -9.431 1.00 92.00 100 LEU A C 1
ATOM 770 O O . LEU A 1 100 ? -3.534 4.140 -10.351 1.00 92.00 100 LEU A O 1
ATOM 774 N N . ILE A 1 101 ? -1.601 3.527 -9.348 1.00 90.50 101 ILE A N 1
ATOM 775 C CA . ILE A 1 101 ? -0.660 4.155 -10.290 1.00 90.50 101 ILE A CA 1
ATOM 776 C C . ILE A 1 101 ? -0.833 3.580 -11.703 1.00 90.50 101 ILE A C 1
ATOM 778 O O . ILE A 1 101 ? -0.873 4.320 -12.682 1.00 90.50 101 ILE A O 1
ATOM 782 N N . SER A 1 102 ? -0.945 2.255 -11.832 1.00 90.75 102 SER A N 1
ATOM 783 C CA . SER A 1 102 ? -1.038 1.590 -13.134 1.00 90.75 102 SER A CA 1
ATOM 784 C C . SER A 1 102 ? -1.823 0.278 -13.079 1.00 90.75 102 SER A C 1
ATOM 786 O O . SER A 1 102 ? -2.069 -0.277 -12.006 1.00 90.75 102 SER A O 1
ATOM 788 N N . LYS A 1 103 ? -2.163 -0.272 -14.256 1.00 90.56 103 LYS A N 1
ATOM 789 C CA . LYS A 1 103 ? -2.757 -1.616 -14.374 1.00 90.56 103 LYS A CA 1
ATOM 790 C C . LYS A 1 103 ? -1.873 -2.683 -13.716 1.00 90.56 103 LYS A C 1
ATOM 792 O O . LYS A 1 103 ? -2.400 -3.614 -13.110 1.00 90.56 103 LYS A O 1
ATOM 797 N N . TYR A 1 104 ? -0.550 -2.545 -13.812 1.00 91.94 104 TYR A N 1
ATOM 798 C CA . TYR A 1 104 ? 0.389 -3.448 -13.150 1.00 91.94 104 TYR A CA 1
ATOM 799 C C . TYR A 1 104 ? 0.212 -3.416 -11.626 1.00 91.94 104 TYR A C 1
ATOM 801 O O . TYR A 1 104 ? 0.124 -4.473 -11.008 1.00 91.94 104 TYR A O 1
ATOM 809 N N . ASP A 1 105 ? 0.089 -2.231 -11.022 1.00 93.50 105 ASP A N 1
ATOM 810 C CA . ASP A 1 105 ? -0.053 -2.096 -9.565 1.00 93.50 105 ASP A CA 1
ATOM 811 C C . ASP A 1 105 ? -1.381 -2.665 -9.073 1.00 93.50 105 ASP A C 1
ATOM 813 O O . ASP A 1 105 ? -1.427 -3.368 -8.063 1.00 93.50 105 ASP A O 1
ATOM 817 N N . TRP A 1 106 ? -2.446 -2.444 -9.842 1.00 94.56 106 TRP A N 1
ATOM 818 C CA . TRP A 1 106 ? -3.755 -3.022 -9.560 1.00 94.56 106 TRP A CA 1
ATOM 819 C C . TRP A 1 106 ? -3.742 -4.553 -9.668 1.00 94.56 106 TRP A C 1
ATOM 821 O O . TRP A 1 106 ? -4.312 -5.252 -8.830 1.00 94.56 106 TRP A O 1
ATOM 831 N N . THR A 1 107 ? -3.030 -5.087 -10.664 1.00 93.69 107 THR A N 1
ATOM 832 C CA . THR A 1 107 ? -2.824 -6.533 -10.847 1.00 93.69 107 THR A CA 1
ATOM 833 C C . THR A 1 107 ? -2.017 -7.131 -9.696 1.00 93.69 107 THR A C 1
ATOM 835 O O . TH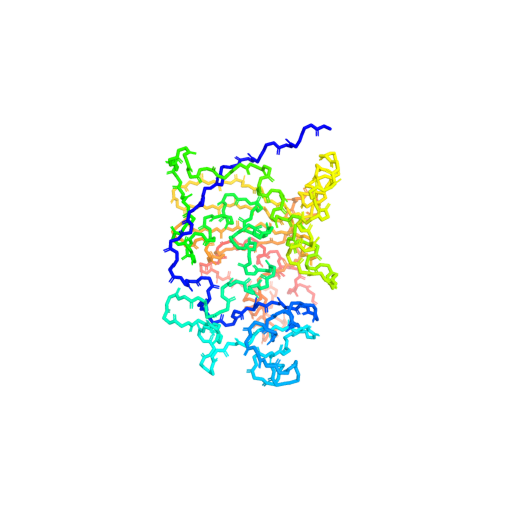R A 1 107 ? -2.342 -8.212 -9.206 1.00 93.69 107 THR A O 1
ATOM 838 N N . LEU A 1 108 ? -0.992 -6.422 -9.222 1.00 93.56 108 LEU A N 1
ATOM 839 C CA . LEU A 1 108 ? -0.196 -6.840 -8.075 1.00 93.56 108 LEU A CA 1
ATOM 840 C C . LEU A 1 108 ? -1.037 -6.848 -6.791 1.00 93.56 108 LEU A C 1
ATOM 842 O O . LEU A 1 108 ? -1.028 -7.838 -6.062 1.00 93.56 108 LEU A O 1
ATOM 846 N N . ALA A 1 109 ? -1.829 -5.800 -6.554 1.00 94.69 109 ALA A N 1
ATOM 847 C CA . ALA A 1 109 ? -2.748 -5.729 -5.419 1.00 94.69 109 ALA A CA 1
ATOM 848 C C . ALA A 1 109 ? -3.782 -6.872 -5.429 1.00 94.69 109 ALA A C 1
ATOM 850 O O . ALA A 1 109 ? -4.142 -7.392 -4.370 1.00 94.69 109 ALA A O 1
ATOM 851 N N . ALA A 1 110 ? -4.216 -7.319 -6.613 1.00 94.94 110 ALA A N 1
ATOM 852 C CA . ALA A 1 110 ? -5.149 -8.437 -6.760 1.00 94.94 110 ALA A CA 1
ATOM 853 C C . ALA A 1 110 ? -4.611 -9.770 -6.217 1.00 94.94 110 ALA A C 1
ATOM 855 O O . ALA A 1 110 ? -5.397 -10.617 -5.788 1.00 94.94 110 ALA A O 1
ATOM 856 N N . LYS A 1 111 ? -3.282 -9.953 -6.162 1.00 92.31 111 LYS A N 1
ATOM 857 C CA . LYS A 1 111 ? -2.669 -11.145 -5.551 1.00 92.31 111 LYS A CA 1
ATOM 858 C C . LYS A 1 111 ? -2.967 -11.238 -4.051 1.00 92.31 111 LYS A C 1
ATOM 860 O O . LYS A 1 111 ? -3.156 -12.334 -3.525 1.00 92.31 111 LYS A O 1
ATOM 865 N N . GLU A 1 112 ? -3.099 -10.090 -3.391 1.00 91.50 112 GLU A N 1
ATOM 866 C CA . GLU A 1 112 ? -3.384 -9.978 -1.958 1.00 91.50 112 GLU A CA 1
ATOM 867 C C . GLU A 1 112 ? -4.893 -9.896 -1.654 1.00 91.50 112 GLU A C 1
ATOM 8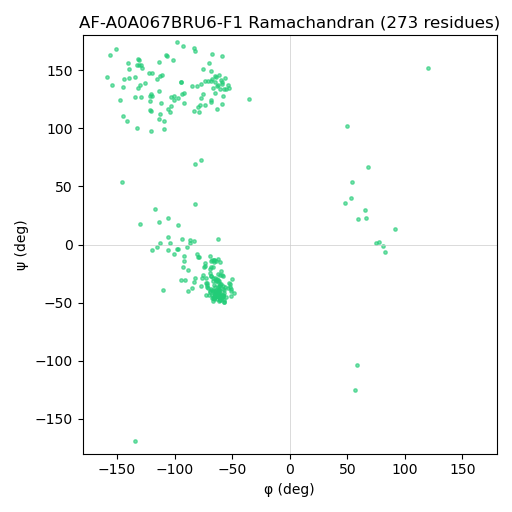69 O O . GLU A 1 112 ? -5.322 -10.094 -0.514 1.00 91.50 112 GLU A O 1
ATOM 874 N N . CYS A 1 113 ? -5.740 -9.641 -2.658 1.00 94.50 113 CYS A N 1
ATOM 875 C CA . CYS A 1 113 ? -7.177 -9.455 -2.465 1.00 94.50 113 CYS A CA 1
ATOM 876 C C . CYS A 1 113 ? -8.026 -9.998 -3.615 1.00 94.50 113 CYS A C 1
ATOM 878 O O . CYS A 1 113 ? -8.135 -9.379 -4.667 1.00 94.50 113 CYS A O 1
ATOM 880 N N . GLU A 1 114 ? -8.773 -11.080 -3.356 1.00 93.94 114 GLU A N 1
ATOM 881 C CA . GLU A 1 114 ? -9.732 -11.639 -4.335 1.00 93.94 114 GLU A CA 1
ATOM 882 C C . GLU A 1 114 ? -10.898 -10.707 -4.677 1.00 93.94 114 GLU A C 1
ATOM 884 O O . GLU A 1 114 ? -11.646 -10.978 -5.610 1.00 93.94 114 GLU A O 1
ATOM 889 N N . GLY A 1 115 ? -11.111 -9.657 -3.880 1.00 94.88 115 GLY A N 1
ATOM 890 C CA . GLY A 1 115 ? -12.144 -8.673 -4.168 1.00 94.88 115 GLY A CA 1
ATOM 891 C C . GLY A 1 115 ? -11.764 -7.756 -5.325 1.00 94.88 115 GLY A C 1
ATOM 892 O O . GLY A 1 115 ? -12.645 -7.109 -5.883 1.00 94.88 115 GLY A O 1
ATOM 893 N N . ILE A 1 116 ? -10.477 -7.675 -5.673 1.00 95.94 116 ILE A N 1
ATOM 894 C CA . ILE A 1 116 ? -9.994 -6.936 -6.835 1.00 95.94 116 ILE A CA 1
ATOM 895 C C . ILE A 1 116 ? -10.233 -7.791 -8.077 1.00 95.94 116 ILE A C 1
ATOM 897 O O . ILE A 1 116 ? -9.706 -8.896 -8.199 1.00 95.94 116 ILE A O 1
ATOM 901 N N . LEU A 1 117 ? -11.049 -7.275 -8.993 1.00 93.81 117 LEU A N 1
ATOM 902 C CA . LEU A 1 117 ? -11.457 -7.990 -10.194 1.00 93.81 117 LEU A CA 1
ATOM 903 C C . LEU A 1 117 ? -10.633 -7.503 -11.386 1.00 93.81 117 LEU A C 1
ATOM 905 O O . LEU A 1 117 ? -10.606 -6.308 -11.693 1.00 93.81 117 LEU A O 1
ATOM 909 N N . LEU A 1 118 ? -9.970 -8.446 -12.049 1.00 90.38 118 LEU A N 1
ATOM 910 C CA . LEU A 1 118 ? -9.197 -8.226 -13.269 1.00 90.38 118 LEU A CA 1
ATOM 911 C C . LEU A 1 118 ? -10.004 -8.687 -14.492 1.00 90.38 118 LEU A C 1
ATOM 913 O O . LEU A 1 118 ? -10.935 -9.473 -14.351 1.00 90.38 118 LEU A O 1
ATOM 917 N N . ASP A 1 119 ? -9.637 -8.172 -15.668 1.00 78.56 119 ASP A N 1
ATOM 918 C CA . ASP A 1 119 ? -10.080 -8.606 -17.003 1.00 78.56 119 ASP A CA 1
ATOM 919 C C . ASP A 1 119 ? -11.599 -8.756 -17.227 1.00 78.56 119 ASP A C 1
ATOM 921 O O . ASP A 1 119 ? -12.226 -9.758 -16.901 1.00 78.56 119 ASP A O 1
ATOM 925 N N . ALA A 1 120 ? -12.190 -7.762 -17.901 1.00 71.19 120 ALA A N 1
ATOM 926 C CA . ALA A 1 120 ? -13.621 -7.713 -18.236 1.00 71.19 120 ALA A CA 1
ATOM 927 C C . ALA A 1 120 ? -14.566 -7.890 -17.021 1.00 71.19 120 ALA A C 1
ATOM 929 O O . ALA A 1 120 ? -15.476 -8.724 -17.057 1.00 71.19 120 ALA A O 1
ATOM 930 N N . PRO A 1 121 ? -14.399 -7.078 -15.956 1.00 79.81 121 PRO A N 1
ATOM 931 C CA . PRO A 1 121 ? -15.273 -7.143 -14.794 1.00 79.81 121 PRO A CA 1
ATOM 932 C C . PRO A 1 121 ? -16.726 -6.820 -15.185 1.00 79.81 121 PRO A C 1
ATOM 934 O O . PRO A 1 121 ? -16.952 -5.969 -16.058 1.00 79.81 121 PRO A O 1
ATOM 937 N N . PRO A 1 122 ? -17.723 -7.449 -14.534 1.00 83.50 122 PRO A N 1
ATOM 938 C CA . PRO A 1 122 ? -19.122 -7.088 -14.725 1.00 83.50 122 PRO A CA 1
ATOM 939 C C . PRO A 1 122 ? -19.331 -5.580 -14.490 1.00 83.50 122 PRO A C 1
ATOM 941 O O . PRO A 1 122 ? -18.758 -5.049 -13.530 1.00 83.50 122 PRO A O 1
ATOM 944 N N . PRO A 1 123 ? -20.117 -4.868 -15.322 1.00 86.50 123 PRO A N 1
ATOM 945 C CA . PRO A 1 123 ? -20.272 -3.414 -15.224 1.00 86.50 123 PRO A CA 1
ATOM 946 C C . PRO A 1 123 ? -20.657 -2.908 -13.829 1.00 86.50 123 PRO A C 1
ATOM 948 O O . PRO A 1 123 ? -20.201 -1.849 -13.414 1.00 86.50 123 PRO A O 1
ATOM 951 N N . GLU A 1 124 ? -21.442 -3.682 -13.083 1.00 87.88 124 GLU A N 1
ATOM 952 C CA . GLU A 1 124 ? -21.884 -3.385 -11.719 1.00 87.88 124 GLU A CA 1
ATOM 953 C C . GLU A 1 124 ? -20.768 -3.425 -10.664 1.00 87.88 124 GLU A C 1
ATOM 955 O O . GLU A 1 124 ? -20.968 -2.974 -9.538 1.00 87.88 124 GLU A O 1
ATOM 960 N N . THR A 1 125 ? -19.608 -3.984 -11.007 1.00 88.69 125 THR A N 1
ATOM 961 C CA . THR A 1 125 ? -18.431 -4.049 -10.128 1.00 88.69 125 THR A CA 1
ATOM 962 C C . THR A 1 125 ? -17.384 -2.991 -10.454 1.00 88.69 125 THR A C 1
ATOM 964 O O . THR A 1 125 ? -16.422 -2.840 -9.701 1.00 88.69 125 THR A O 1
ATOM 967 N N . ILE A 1 126 ? -17.557 -2.261 -11.563 1.00 92.31 126 ILE A N 1
ATOM 968 C CA . ILE A 1 126 ? -16.671 -1.160 -11.934 1.00 92.31 126 ILE A CA 1
ATOM 969 C C . ILE A 1 126 ? -16.877 -0.031 -10.929 1.00 92.31 126 ILE A C 1
ATOM 971 O O . ILE A 1 126 ? -17.982 0.488 -10.763 1.00 92.31 126 ILE A O 1
ATOM 975 N N . THR A 1 127 ? -15.791 0.358 -10.273 1.00 92.81 127 THR A N 1
ATOM 976 C CA . THR A 1 127 ? -15.795 1.447 -9.308 1.00 92.81 127 THR A CA 1
ATOM 977 C C . THR A 1 127 ? -15.811 2.784 -10.055 1.00 92.81 127 THR A C 1
ATOM 979 O O . THR A 1 127 ? -14.940 3.003 -10.897 1.00 92.81 127 THR A O 1
ATOM 982 N N . PRO A 1 128 ? -16.756 3.700 -9.775 1.00 91.75 128 PRO A N 1
ATOM 983 C CA . PRO A 1 128 ? -16.762 5.020 -10.401 1.00 91.75 128 PRO A CA 1
ATOM 984 C C . PRO A 1 128 ? -15.507 5.828 -10.049 1.00 91.75 128 PRO A C 1
ATOM 986 O O . PRO A 1 128 ? -15.141 5.895 -8.876 1.00 91.75 128 PRO A O 1
ATOM 989 N N . ASP A 1 129 ? -14.910 6.517 -11.028 1.00 87.50 129 ASP A N 1
ATOM 990 C CA . ASP A 1 129 ? -13.692 7.324 -10.830 1.00 87.50 129 ASP A CA 1
ATOM 991 C C . ASP A 1 129 ? -13.836 8.348 -9.693 1.00 87.50 129 ASP A C 1
ATOM 993 O O . ASP A 1 129 ? -12.920 8.508 -8.892 1.00 87.50 129 ASP A O 1
ATOM 997 N N . ALA A 1 130 ? -15.014 8.964 -9.545 1.00 86.94 130 ALA A N 1
ATOM 998 C CA . ALA A 1 130 ? -15.300 9.895 -8.453 1.00 86.94 130 ALA A CA 1
ATOM 999 C C . ALA A 1 130 ? -15.203 9.245 -7.059 1.00 86.94 130 ALA A C 1
ATOM 1001 O O . ALA A 1 130 ? -14.760 9.884 -6.107 1.00 86.94 130 ALA A O 1
ATOM 1002 N N . HIS A 1 131 ? -15.594 7.971 -6.924 1.00 91.06 131 HIS A N 1
ATOM 1003 C CA . HIS A 1 131 ? -15.422 7.244 -5.666 1.00 91.06 131 HIS A CA 1
ATOM 1004 C C . HIS A 1 131 ? -13.945 6.952 -5.408 1.00 91.06 131 HIS A C 1
ATOM 1006 O O . HIS A 1 131 ? -13.473 7.168 -4.299 1.00 91.06 131 HIS A O 1
ATOM 1012 N N . ILE A 1 132 ? -13.205 6.525 -6.435 1.00 91.56 132 ILE A N 1
ATOM 1013 C CA . ILE A 1 132 ? -11.771 6.240 -6.308 1.00 91.56 132 ILE A CA 1
ATOM 1014 C C . ILE A 1 132 ? -11.013 7.503 -5.893 1.00 91.56 132 ILE A C 1
ATOM 1016 O O . ILE A 1 132 ? -10.231 7.458 -4.950 1.00 91.56 132 ILE A O 1
ATOM 1020 N N . LEU A 1 133 ? -11.276 8.630 -6.561 1.00 89.00 133 LEU A N 1
ATOM 1021 C CA . LEU A 1 133 ? -10.656 9.919 -6.258 1.00 89.00 133 LEU A CA 1
ATOM 1022 C C . LEU A 1 133 ? -10.930 10.346 -4.814 1.00 89.00 133 LEU A C 1
ATOM 1024 O O . LEU A 1 133 ? -10.009 10.717 -4.094 1.00 89.00 133 LEU A O 1
ATOM 1028 N N . LYS A 1 134 ? -12.179 10.215 -4.357 1.00 91.81 134 LYS A N 1
ATOM 1029 C CA . LYS A 1 134 ? -12.547 10.483 -2.966 1.00 91.81 134 LYS A CA 1
ATOM 1030 C C . LYS A 1 134 ? -11.739 9.633 -1.977 1.00 91.81 134 LYS A C 1
ATOM 1032 O O . LYS A 1 134 ? -11.193 10.179 -1.024 1.00 91.81 134 LYS A O 1
ATOM 1037 N N . GLU A 1 135 ? -11.656 8.318 -2.181 1.00 94.75 135 GLU A N 1
ATOM 1038 C CA . GLU A 1 135 ? -10.914 7.421 -1.279 1.00 94.75 135 GLU A CA 1
ATOM 1039 C C . GLU A 1 135 ? -9.404 7.709 -1.289 1.00 94.75 135 GLU A C 1
ATOM 1041 O O . GLU A 1 135 ? -8.763 7.671 -0.239 1.00 94.75 135 GLU A O 1
ATOM 1046 N N . VAL A 1 136 ? -8.848 8.061 -2.453 1.00 92.12 136 VAL A N 1
ATOM 1047 C CA . VAL A 1 136 ? -7.448 8.483 -2.618 1.00 92.12 136 VAL A CA 1
ATOM 1048 C C . VAL A 1 136 ? -7.160 9.770 -1.843 1.00 92.12 136 VAL A C 1
ATOM 1050 O O . VAL A 1 136 ? -6.182 9.821 -1.099 1.00 92.12 136 VAL A O 1
ATOM 1053 N N . VAL A 1 137 ? -8.023 10.782 -1.960 1.00 91.81 137 VAL A N 1
ATOM 1054 C CA . VAL A 1 137 ? -7.898 12.043 -1.210 1.00 91.81 137 VAL A CA 1
ATOM 1055 C C . VAL A 1 137 ? -7.962 11.775 0.290 1.00 91.81 137 VAL A C 1
ATOM 1057 O O . VAL A 1 137 ? -7.098 12.233 1.035 1.00 91.81 137 VAL A O 1
ATOM 1060 N N . ILE A 1 138 ? -8.940 10.981 0.738 1.00 94.62 138 ILE A N 1
ATOM 1061 C CA . ILE A 1 138 ? -9.075 10.620 2.153 1.00 94.62 138 ILE A CA 1
ATOM 1062 C C . ILE A 1 138 ? -7.807 9.918 2.665 1.00 94.62 138 ILE A C 1
ATOM 1064 O O . ILE A 1 138 ? -7.321 10.226 3.755 1.00 94.62 138 ILE A O 1
ATOM 1068 N N . HIS A 1 139 ? -7.250 8.995 1.878 1.00 94.56 139 HIS A N 1
ATOM 1069 C CA . HIS A 1 139 ? -6.023 8.288 2.232 1.00 94.56 139 HIS A CA 1
ATOM 1070 C C . HIS A 1 139 ? -4.815 9.226 2.344 1.00 94.56 139 HIS A C 1
ATOM 1072 O O . HIS A 1 139 ? -4.036 9.119 3.288 1.00 94.56 139 HIS A O 1
ATOM 1078 N N . GLU A 1 140 ? -4.645 10.150 1.404 1.00 91.56 140 GLU A N 1
ATOM 1079 C CA . GLU A 1 140 ? -3.496 11.056 1.403 1.00 91.56 140 GLU A CA 1
ATOM 1080 C C . GLU A 1 140 ? -3.571 12.110 2.512 1.00 91.56 140 GLU A C 1
ATOM 1082 O O . GLU A 1 140 ? -2.549 12.392 3.136 1.00 91.56 140 GLU A O 1
ATOM 1087 N N . VAL A 1 141 ? -4.764 12.624 2.833 1.00 92.12 141 VAL A N 1
ATOM 1088 C CA . VAL A 1 141 ? -4.968 13.499 4.005 1.00 92.12 141 VAL A CA 1
ATOM 1089 C C . VAL A 1 141 ? -4.650 12.755 5.306 1.00 92.12 141 VAL A C 1
ATOM 1091 O O . VAL A 1 141 ? -4.070 13.317 6.229 1.00 92.12 141 VAL A O 1
ATOM 1094 N N . HIS A 1 142 ? -4.971 11.463 5.396 1.00 94.06 142 HIS A N 1
ATOM 1095 C CA . HIS A 1 142 ? -4.537 10.652 6.537 1.00 94.06 142 HIS A CA 1
ATOM 1096 C C . HIS A 1 142 ? -3.012 10.501 6.581 1.00 94.06 142 HIS A C 1
ATOM 1098 O O . HIS A 1 142 ? -2.396 10.648 7.639 1.00 94.06 142 HIS A O 1
ATOM 1104 N N . ARG A 1 143 ? -2.383 10.270 5.424 1.00 91.06 143 ARG A N 1
ATOM 1105 C CA . ARG A 1 143 ? -0.930 10.096 5.301 1.00 91.06 143 ARG A CA 1
ATOM 1106 C C . ARG A 1 143 ? -0.139 11.381 5.565 1.00 91.06 143 ARG A C 1
ATOM 1108 O O . ARG A 1 143 ? 1.018 11.286 5.973 1.00 91.06 143 ARG A O 1
ATOM 1115 N N . SER A 1 144 ? -0.735 12.563 5.384 1.00 90.12 144 SER A N 1
ATOM 1116 C CA . SER A 1 144 ? -0.089 13.845 5.706 1.00 90.12 144 SER A CA 1
ATOM 1117 C C . SER A 1 144 ? 0.087 14.073 7.212 1.00 90.12 144 SER A C 1
ATOM 1119 O O . SER A 1 144 ? 0.824 14.976 7.605 1.00 90.12 144 SER A O 1
ATOM 1121 N N . GLY A 1 145 ? -0.528 13.232 8.054 1.00 86.75 145 GLY A N 1
ATOM 1122 C CA . GLY A 1 145 ? -0.401 13.284 9.510 1.00 86.75 145 GLY A CA 1
ATOM 1123 C C . GLY A 1 145 ? -1.455 14.150 10.196 1.00 86.75 145 GLY A C 1
ATOM 1124 O O . GLY A 1 145 ? -1.306 14.453 11.379 1.00 86.75 145 GLY A O 1
ATOM 1125 N N . GLU A 1 146 ? -2.514 14.537 9.481 1.00 90.12 146 GLU A N 1
ATOM 1126 C CA . GLU A 1 146 ? -3.640 15.250 10.077 1.00 90.12 146 GLU A CA 1
ATOM 1127 C C . GLU A 1 146 ? -4.346 14.378 11.127 1.00 90.12 146 GLU A C 1
ATOM 1129 O O . GLU A 1 146 ? -4.613 13.186 10.939 1.00 90.12 146 GLU A O 1
ATOM 1134 N N . GLU A 1 147 ? -4.676 14.991 12.261 1.00 94.88 147 GLU A N 1
ATOM 1135 C CA . GLU A 1 147 ? -5.401 14.351 13.358 1.00 94.88 147 G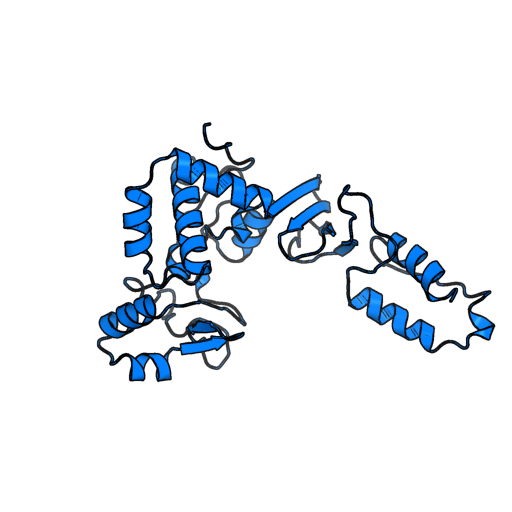LU A CA 1
ATOM 1136 C C . GLU A 1 147 ? -6.905 14.361 13.054 1.00 94.88 147 GLU A C 1
ATOM 1138 O O . GLU A 1 147 ? -7.677 15.089 13.676 1.00 94.88 147 GLU A O 1
ATOM 1143 N N . LEU A 1 148 ? -7.316 13.568 12.062 1.00 95.88 148 LEU A N 1
ATOM 1144 C CA . LEU A 1 148 ? -8.691 13.430 11.574 1.00 95.88 148 LEU A CA 1
ATOM 1145 C C . LEU A 1 148 ? -9.051 11.951 11.381 1.00 95.88 148 LEU A C 1
ATOM 1147 O O . LEU A 1 148 ? -8.216 11.140 10.989 1.00 95.88 148 LEU A O 1
ATOM 1151 N N . THR A 1 149 ? -10.295 11.577 11.664 1.00 96.69 149 THR A N 1
ATOM 1152 C CA . THR A 1 149 ? -10.812 10.249 11.309 1.00 96.69 149 THR A CA 1
ATOM 1153 C C . THR A 1 149 ? -11.268 10.227 9.852 1.00 96.69 149 THR A C 1
ATOM 1155 O O . THR A 1 149 ? -11.468 11.277 9.244 1.00 96.69 149 THR A O 1
ATOM 1158 N N . TYR A 1 150 ? -11.510 9.036 9.301 1.00 97.19 150 TYR A N 1
ATOM 1159 C CA . TYR A 1 150 ? -12.096 8.904 7.965 1.00 97.19 150 TYR A CA 1
ATOM 1160 C C . TYR A 1 150 ? -13.366 9.746 7.815 1.00 97.19 150 TYR A C 1
ATOM 1162 O O . TYR A 1 150 ? -13.533 10.395 6.792 1.00 97.19 150 TYR A O 1
ATOM 1170 N N . ASP A 1 151 ? -14.263 9.719 8.808 1.00 96.62 151 ASP A N 1
ATOM 1171 C CA . ASP A 1 151 ? -15.549 10.416 8.710 1.00 96.62 151 ASP A CA 1
ATOM 1172 C C . ASP A 1 151 ? -15.351 11.937 8.727 1.00 96.62 151 ASP A C 1
ATOM 1174 O O . ASP A 1 151 ? -15.954 12.626 7.912 1.00 96.62 151 ASP A O 1
ATOM 1178 N N . ASP A 1 152 ? -14.412 12.446 9.535 1.00 96.00 152 ASP A N 1
ATOM 1179 C CA . ASP A 1 152 ? -14.049 13.869 9.505 1.00 96.00 152 ASP A CA 1
ATOM 1180 C C . ASP A 1 152 ? -13.546 14.293 8.111 1.00 96.00 152 ASP A C 1
ATOM 1182 O O . ASP A 1 152 ? -13.962 15.320 7.581 1.00 96.00 152 ASP A O 1
ATOM 1186 N N . ILE A 1 153 ? -12.652 13.503 7.500 1.00 95.19 153 ILE A N 1
ATOM 1187 C CA . ILE A 1 153 ? -12.093 13.823 6.177 1.00 95.19 153 ILE A CA 1
ATOM 1188 C C . ILE A 1 153 ? -13.168 13.681 5.097 1.00 95.19 153 ILE A C 1
ATOM 1190 O O . ILE A 1 153 ? -13.250 14.501 4.190 1.00 95.19 153 ILE A O 1
ATOM 1194 N N . ASN A 1 154 ? -14.008 12.654 5.192 1.00 95.31 154 ASN A N 1
ATOM 1195 C CA . ASN A 1 154 ? -15.124 12.432 4.285 1.00 95.31 154 ASN A CA 1
ATOM 1196 C C . ASN A 1 154 ? -16.088 13.624 4.262 1.00 95.31 154 ASN A C 1
ATOM 1198 O O . ASN A 1 154 ? -16.523 14.025 3.182 1.00 95.31 154 ASN A O 1
ATOM 1202 N N . ASP A 1 155 ? -16.407 14.171 5.433 1.00 95.19 155 ASP A N 1
ATOM 1203 C CA . ASP A 1 155 ? -17.300 15.317 5.557 1.00 95.19 155 ASP A CA 1
ATOM 1204 C C . ASP A 1 155 ? -16.665 16.554 4.917 1.00 95.19 155 ASP A C 1
ATOM 1206 O O . ASP A 1 155 ? -17.288 17.176 4.058 1.00 95.19 155 ASP A O 1
ATOM 1210 N N . LEU A 1 156 ? -15.383 16.818 5.195 1.00 92.50 156 LEU A N 1
ATOM 1211 C CA . LEU A 1 156 ? -14.628 17.888 4.535 1.00 92.50 156 LEU A CA 1
ATOM 1212 C C . LEU A 1 156 ? -14.611 17.724 3.010 1.00 92.50 156 LEU A C 1
ATOM 1214 O O . LEU A 1 156 ? -14.908 18.668 2.287 1.00 92.50 156 LEU A O 1
ATOM 1218 N N . VAL A 1 157 ? -14.315 16.520 2.508 1.00 90.12 157 VAL A N 1
ATOM 1219 C CA . VAL A 1 157 ? -14.276 16.223 1.067 1.00 90.12 157 VAL A CA 1
ATOM 1220 C C . VAL A 1 157 ? -15.644 16.412 0.412 1.00 90.12 157 VAL A C 1
ATOM 1222 O O . VAL A 1 157 ? -15.712 16.820 -0.745 1.00 90.12 157 VAL A O 1
ATOM 1225 N N . SER A 1 158 ? -16.737 16.152 1.133 1.00 88.56 158 SER A N 1
ATOM 1226 C CA . SER A 1 158 ? -18.095 16.352 0.615 1.00 88.56 158 SER A CA 1
ATOM 1227 C C . SER A 1 158 ? -18.471 17.825 0.417 1.00 88.56 158 SER A C 1
ATOM 1229 O O . SER A 1 158 ? -19.368 18.122 -0.372 1.00 88.56 158 SER A O 1
ATOM 1231 N N . GLU A 1 159 ? -17.768 18.733 1.096 1.00 89.12 159 GLU A N 1
ATOM 1232 C CA . GLU A 1 159 ? -17.940 20.183 0.987 1.00 89.12 159 GLU A CA 1
ATOM 1233 C C . GLU A 1 159 ? -17.013 20.815 -0.065 1.00 89.12 159 GLU A C 1
ATOM 1235 O O . GLU A 1 159 ? -17.177 21.988 -0.404 1.00 89.12 159 GLU A O 1
ATOM 1240 N N . LEU A 1 160 ? -16.046 20.059 -0.603 1.00 85.69 160 LEU A N 1
ATOM 1241 C CA . LEU A 1 160 ? -15.103 20.559 -1.600 1.00 85.69 160 LEU A CA 1
ATOM 1242 C C . LEU A 1 160 ? -15.760 20.727 -2.974 1.00 85.69 160 LEU A C 1
ATOM 1244 O O . LEU A 1 160 ? -16.521 19.882 -3.451 1.00 85.69 160 LEU A O 1
ATOM 1248 N N . GLU A 1 161 ? -15.387 21.806 -3.658 1.00 81.62 161 GLU A N 1
ATOM 1249 C CA . GLU A 1 161 ? -15.702 21.979 -5.072 1.00 81.62 161 GLU A CA 1
ATOM 1250 C C . GLU A 1 161 ? -14.981 20.909 -5.917 1.00 81.62 161 GLU A C 1
ATOM 1252 O O . GLU A 1 161 ? -13.803 20.628 -5.666 1.00 81.62 161 GLU A O 1
ATOM 1257 N N . PRO A 1 162 ? -15.631 20.341 -6.954 1.00 78.62 162 PRO A N 1
ATOM 1258 C CA . PRO A 1 162 ? -15.030 19.307 -7.802 1.00 78.62 162 PRO A CA 1
ATOM 1259 C C . PRO A 1 162 ? -13.667 19.690 -8.397 1.00 78.62 162 PRO A C 1
ATOM 1261 O O . PRO A 1 162 ? -12.790 18.842 -8.522 1.00 78.62 162 PRO A O 1
ATOM 1264 N N . GLU A 1 163 ? -13.460 20.974 -8.700 1.00 79.12 163 GLU A N 1
ATOM 1265 C CA . GLU A 1 163 ? -12.213 21.484 -9.286 1.00 79.12 163 GLU A CA 1
ATOM 1266 C C . GLU A 1 163 ? -10.997 21.304 -8.360 1.00 79.12 163 GLU A C 1
ATOM 1268 O O . GLU A 1 163 ? -9.880 21.114 -8.838 1.00 79.12 163 GLU A O 1
ATOM 1273 N N . MET A 1 164 ? -11.197 21.312 -7.036 1.00 81.12 164 MET A N 1
ATOM 1274 C CA . MET A 1 164 ? -10.117 21.062 -6.074 1.00 81.12 164 MET A CA 1
ATOM 1275 C C . MET A 1 164 ? -9.699 19.589 -6.050 1.00 81.12 164 MET A C 1
ATOM 1277 O O . MET A 1 164 ? -8.524 19.283 -5.853 1.00 81.12 164 MET A O 1
ATOM 1281 N N . LEU A 1 165 ? -10.644 18.674 -6.278 1.00 78.31 165 LEU A N 1
ATOM 1282 C CA . LEU A 1 165 ? -10.356 17.242 -6.372 1.00 78.31 165 LEU A CA 1
ATOM 1283 C C . LEU A 1 165 ? -9.592 16.922 -7.662 1.00 78.31 165 LEU A C 1
ATOM 1285 O O . LEU A 1 165 ? -8.670 16.109 -7.639 1.00 78.31 165 LEU A O 1
ATOM 1289 N N . ASP A 1 166 ? -9.927 17.604 -8.759 1.00 78.25 166 ASP A N 1
ATOM 1290 C CA . ASP A 1 166 ? -9.194 17.491 -10.023 1.00 78.25 166 ASP A CA 1
ATOM 1291 C C . ASP A 1 166 ? -7.734 17.951 -9.856 1.00 78.25 166 ASP A C 1
ATOM 1293 O O . ASP A 1 166 ? -6.813 17.243 -10.263 1.00 78.25 166 ASP A O 1
ATOM 1297 N N . ALA A 1 167 ? -7.508 19.087 -9.185 1.00 82.62 167 ALA A N 1
ATOM 1298 C CA . ALA A 1 167 ? -6.161 19.588 -8.900 1.00 82.62 167 ALA A CA 1
ATOM 1299 C C . ALA A 1 167 ? -5.344 18.620 -8.026 1.00 82.62 167 ALA A C 1
ATOM 1301 O O . ALA A 1 167 ? -4.154 18.412 -8.263 1.00 82.62 167 ALA A O 1
ATOM 1302 N N . PHE A 1 168 ? -5.988 17.986 -7.042 1.00 82.25 168 PHE A N 1
ATOM 1303 C CA . PHE A 1 168 ? -5.348 16.965 -6.217 1.00 82.25 168 PHE A CA 1
ATOM 1304 C C . PHE A 1 168 ? -4.919 15.743 -7.042 1.00 82.25 168 PHE A C 1
ATOM 1306 O O . PHE A 1 168 ? -3.806 15.239 -6.885 1.00 82.25 168 PHE A O 1
ATOM 1313 N N . GLN A 1 169 ? -5.781 15.278 -7.952 1.00 80.31 169 GLN A N 1
ATOM 1314 C CA . GLN A 1 169 ? -5.457 14.162 -8.839 1.00 80.31 169 GLN A CA 1
ATOM 1315 C C . GLN A 1 169 ? -4.250 14.486 -9.728 1.00 80.31 169 GLN A C 1
ATOM 1317 O O . GLN A 1 169 ? -3.367 13.644 -9.875 1.00 80.31 169 GLN A O 1
ATOM 1322 N N . GLU A 1 170 ? -4.172 15.704 -10.270 1.00 82.88 170 GLU A N 1
ATOM 1323 C CA . GLU A 1 170 ? -3.025 16.146 -11.072 1.00 82.88 170 GLU A CA 1
ATOM 1324 C C . GLU A 1 170 ? -1.715 16.138 -10.270 1.00 82.88 170 GLU A C 1
ATOM 1326 O O . GLU A 1 170 ? -0.677 15.726 -10.792 1.00 82.88 170 GLU A O 1
ATOM 1331 N N . GLU A 1 171 ? -1.749 16.534 -8.994 1.00 84.00 171 GLU A N 1
ATOM 1332 C CA . GLU A 1 171 ? -0.576 16.481 -8.115 1.00 84.00 171 GLU A CA 1
ATOM 1333 C C . GLU A 1 171 ? -0.118 15.036 -7.853 1.00 84.00 171 GLU A C 1
ATOM 1335 O O . GLU A 1 171 ? 1.079 14.741 -7.911 1.00 84.00 171 GLU A O 1
ATOM 1340 N N . VAL A 1 172 ? -1.055 14.120 -7.592 1.00 81.19 172 VAL A N 1
ATOM 1341 C CA . VAL A 1 172 ? -0.749 12.695 -7.380 1.00 81.19 172 VAL A CA 1
ATOM 1342 C C . VAL A 1 172 ? -0.186 12.064 -8.655 1.00 81.19 172 VAL A C 1
ATOM 1344 O O . VAL A 1 172 ? 0.842 11.384 -8.598 1.00 81.19 172 VAL A O 1
ATOM 1347 N N . ASP A 1 173 ? -0.801 12.331 -9.807 1.00 82.19 173 ASP A N 1
ATOM 1348 C CA . ASP A 1 173 ? -0.356 11.819 -11.107 1.00 82.19 173 ASP A CA 1
ATOM 1349 C C . ASP A 1 173 ? 1.018 12.374 -11.508 1.00 82.19 173 ASP A C 1
ATOM 1351 O O . ASP A 1 173 ? 1.774 11.718 -12.222 1.00 82.19 173 ASP A O 1
ATOM 1355 N N . ALA A 1 174 ? 1.382 13.577 -11.058 1.00 83.94 174 ALA A N 1
ATOM 1356 C CA . ALA A 1 174 ? 2.714 14.134 -11.282 1.00 83.94 174 ALA A CA 1
ATOM 1357 C C . ALA A 1 174 ? 3.797 13.432 -10.444 1.00 83.94 174 ALA A C 1
ATOM 1359 O O . ALA A 1 174 ? 4.933 13.303 -10.899 1.00 83.94 174 ALA A O 1
ATOM 1360 N N . LYS A 1 175 ? 3.451 12.967 -9.238 1.00 83.94 175 LYS A N 1
ATOM 1361 C CA . LYS A 1 175 ? 4.379 12.306 -8.303 1.00 83.94 175 LYS A CA 1
ATOM 1362 C C . LYS A 1 175 ? 4.597 10.828 -8.599 1.00 83.94 175 LYS A C 1
ATOM 1364 O O . LYS A 1 175 ? 5.647 10.285 -8.257 1.00 83.94 175 LYS A O 1
ATOM 1369 N N . TYR A 1 176 ? 3.606 10.162 -9.183 1.00 88.12 176 TYR A N 1
ATOM 1370 C CA . TYR A 1 176 ? 3.621 8.715 -9.354 1.00 88.12 176 TYR A CA 1
ATOM 1371 C C . TYR A 1 176 ? 3.241 8.337 -10.779 1.00 88.12 176 TYR A C 1
ATOM 1373 O O . TYR A 1 176 ? 2.067 8.270 -11.133 1.00 88.12 176 TYR A O 1
ATOM 1381 N N . GLN A 1 177 ? 4.248 8.043 -11.596 1.00 89.25 177 GLN A N 1
ATOM 1382 C CA . GLN A 1 177 ? 4.056 7.680 -12.994 1.00 89.25 177 GLN A CA 1
ATOM 1383 C C . GLN A 1 177 ? 4.719 6.353 -13.311 1.00 89.25 177 GLN A C 1
ATOM 1385 O O . GLN A 1 177 ? 5.850 6.073 -12.907 1.00 89.25 177 GLN A O 1
ATOM 1390 N N . ARG A 1 178 ? 4.012 5.546 -14.102 1.00 91.31 178 ARG A N 1
ATOM 1391 C CA . ARG A 1 178 ? 4.568 4.353 -14.729 1.00 91.31 178 ARG A CA 1
ATOM 1392 C C . ARG A 1 178 ? 4.216 4.305 -16.197 1.00 91.31 178 ARG A C 1
ATOM 1394 O O . ARG A 1 178 ? 3.068 4.524 -16.573 1.00 91.31 178 ARG A O 1
ATOM 1401 N N . SER A 1 179 ? 5.214 3.986 -17.009 1.00 90.81 179 SER A N 1
ATOM 1402 C CA . SER A 1 179 ? 5.075 3.874 -18.458 1.00 90.81 179 SER A CA 1
ATOM 1403 C C . SER A 1 179 ? 5.465 2.474 -18.900 1.00 90.81 179 SER A C 1
ATOM 1405 O O . SER A 1 179 ? 6.619 2.077 -18.758 1.00 90.81 179 SER A O 1
ATOM 1407 N N . ILE A 1 180 ? 4.506 1.719 -19.438 1.00 91.88 180 ILE A N 1
ATOM 1408 C CA . ILE A 1 180 ? 4.772 0.408 -20.037 1.00 91.88 180 ILE A CA 1
ATOM 1409 C C . ILE A 1 180 ? 5.463 0.636 -21.383 1.00 91.88 180 ILE A C 1
ATOM 1411 O O . ILE A 1 180 ? 4.914 1.290 -22.268 1.00 91.88 180 ILE A O 1
ATOM 1415 N N . LEU A 1 181 ? 6.676 0.109 -21.524 1.00 93.19 181 LEU A N 1
ATOM 1416 C CA . LEU A 1 181 ? 7.473 0.203 -22.748 1.00 93.19 181 LEU A CA 1
ATOM 1417 C C . LEU A 1 181 ? 7.300 -1.018 -23.646 1.00 93.19 181 LEU A C 1
ATOM 1419 O O . LEU A 1 181 ? 7.432 -0.911 -24.862 1.00 93.19 181 LEU A O 1
ATOM 1423 N N . HIS A 1 182 ? 7.050 -2.176 -23.036 1.00 93.81 182 HIS A N 1
ATOM 1424 C CA . HIS A 1 182 ? 6.823 -3.447 -23.715 1.00 93.81 182 HIS A CA 1
ATOM 1425 C C . HIS A 1 182 ? 5.978 -4.352 -22.823 1.00 93.81 182 HIS A C 1
ATOM 1427 O O . HIS A 1 182 ? 6.239 -4.431 -21.624 1.00 93.81 182 HIS A O 1
ATOM 1433 N N . GLU A 1 183 ? 5.003 -5.040 -23.403 1.00 93.88 183 GLU A N 1
ATOM 1434 C CA . GLU A 1 183 ? 4.176 -6.049 -22.736 1.00 93.88 183 GLU A CA 1
ATOM 1435 C C . GLU A 1 183 ? 3.809 -7.118 -23.772 1.00 93.88 183 GLU A C 1
ATOM 1437 O O . GLU A 1 183 ? 3.271 -6.798 -24.835 1.00 93.88 183 GLU A O 1
ATOM 1442 N N . AS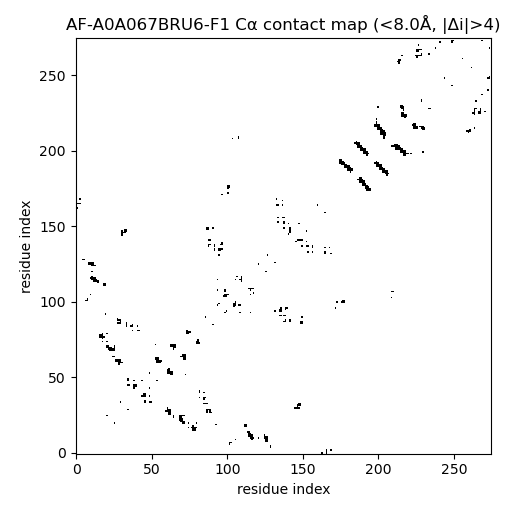P A 1 184 ? 4.131 -8.372 -23.472 1.00 94.50 184 ASP A N 1
ATOM 1443 C CA . ASP A 1 184 ? 3.629 -9.563 -24.161 1.00 94.50 184 ASP A CA 1
ATOM 1444 C C . ASP A 1 184 ? 3.210 -10.622 -23.125 1.00 94.50 184 ASP A C 1
ATOM 1446 O O . ASP A 1 184 ? 3.102 -10.310 -21.942 1.00 94.50 184 ASP A O 1
ATOM 1450 N N . ASP A 1 185 ? 2.929 -11.855 -23.554 1.00 93.00 185 ASP A N 1
ATOM 1451 C CA . ASP A 1 185 ? 2.448 -12.919 -22.662 1.00 93.00 185 ASP A CA 1
ATOM 1452 C C . ASP A 1 185 ? 3.498 -13.377 -21.627 1.00 93.00 185 ASP A C 1
ATOM 1454 O O . ASP A 1 185 ? 3.136 -13.961 -20.604 1.00 93.00 185 ASP A O 1
ATOM 1458 N N . ASP A 1 186 ? 4.785 -13.105 -21.863 1.00 94.31 186 ASP A N 1
ATOM 1459 C CA . ASP A 1 186 ? 5.894 -13.574 -21.033 1.00 94.31 186 ASP A CA 1
ATOM 1460 C C . ASP A 1 186 ? 6.554 -12.431 -20.245 1.00 94.31 186 ASP A C 1
ATOM 1462 O O . ASP A 1 186 ? 6.944 -12.611 -19.086 1.00 94.31 186 ASP A O 1
ATOM 1466 N N . ILE A 1 187 ? 6.713 -11.253 -20.858 1.00 94.81 187 ILE A N 1
ATOM 1467 C CA . ILE A 1 187 ? 7.577 -10.174 -20.366 1.00 94.81 187 ILE A CA 1
ATOM 1468 C C . ILE A 1 187 ? 6.848 -8.829 -20.320 1.00 94.81 187 ILE A C 1
ATOM 1470 O O . ILE A 1 187 ? 6.212 -8.395 -21.278 1.00 94.81 187 ILE A O 1
ATOM 1474 N N . LEU A 1 188 ? 7.075 -8.102 -19.224 1.00 94.56 188 LEU A N 1
ATOM 1475 C CA . LEU A 1 188 ? 6.693 -6.704 -19.049 1.00 94.56 188 LEU A CA 1
ATOM 1476 C C . LEU A 1 188 ? 7.937 -5.847 -18.785 1.00 94.56 188 LEU A C 1
ATOM 1478 O O . LEU A 1 188 ? 8.731 -6.143 -17.890 1.00 94.56 188 LEU A O 1
ATOM 1482 N N . VAL A 1 189 ? 8.093 -4.754 -19.530 1.00 95.12 189 VAL A N 1
ATOM 1483 C CA . VAL A 1 189 ? 9.125 -3.734 -19.303 1.00 95.12 189 VAL A CA 1
ATOM 1484 C C . VAL A 1 189 ? 8.452 -2.400 -19.037 1.00 95.12 189 VAL A C 1
ATOM 1486 O O . VAL A 1 189 ? 7.637 -1.947 -19.841 1.00 95.12 189 VAL A O 1
ATOM 1489 N N . MET A 1 190 ? 8.822 -1.744 -17.939 1.00 94.88 190 MET A N 1
ATOM 1490 C CA . MET A 1 190 ? 8.250 -0.449 -17.575 1.00 94.88 190 MET A CA 1
ATOM 1491 C C . MET A 1 190 ? 9.285 0.520 -17.018 1.00 94.88 190 MET A C 1
ATOM 1493 O O . MET A 1 190 ? 10.244 0.103 -16.362 1.00 94.88 190 MET A O 1
ATOM 1497 N N . ASP A 1 191 ? 9.016 1.804 -17.223 1.00 95.25 191 ASP A N 1
ATOM 1498 C CA . ASP A 1 191 ? 9.660 2.898 -16.506 1.00 95.25 191 ASP A CA 1
ATOM 1499 C C . ASP A 1 191 ? 8.817 3.311 -15.302 1.00 95.25 191 ASP A C 1
ATOM 1501 O O . ASP A 1 191 ? 7.591 3.402 -15.403 1.00 95.25 191 ASP A O 1
ATOM 1505 N N . SER A 1 192 ? 9.487 3.591 -14.188 1.00 93.88 192 SER A N 1
ATOM 1506 C CA . SER A 1 192 ? 8.899 4.057 -12.936 1.00 93.88 192 SER A CA 1
ATOM 1507 C C . SER A 1 192 ? 9.502 5.402 -12.550 1.00 93.88 192 SER A C 1
ATOM 1509 O O . SER A 1 192 ? 10.713 5.506 -12.365 1.00 93.88 192 SER A O 1
ATOM 1511 N N . PHE A 1 193 ? 8.646 6.406 -12.376 1.00 92.12 193 PHE A N 1
ATOM 1512 C CA . PHE A 1 193 ? 8.981 7.724 -11.840 1.00 92.12 193 PHE A CA 1
ATOM 1513 C C . PHE A 1 193 ? 8.137 7.924 -10.583 1.00 92.12 193 PHE A C 1
ATOM 1515 O O . PHE A 1 193 ? 6.943 8.210 -10.665 1.00 92.12 193 PHE A O 1
ATOM 1522 N N . LEU A 1 194 ? 8.733 7.662 -9.421 1.00 90.62 194 LEU A N 1
ATOM 1523 C CA . LEU A 1 194 ? 8.042 7.666 -8.135 1.00 90.62 194 LEU A CA 1
ATOM 1524 C C . LEU A 1 194 ? 8.708 8.693 -7.223 1.00 90.62 194 LEU A C 1
ATOM 1526 O O . LEU A 1 194 ? 9.921 8.649 -7.034 1.00 90.62 194 LEU A O 1
ATOM 1530 N N . ASP A 1 195 ? 7.915 9.597 -6.657 1.00 86.25 195 ASP A N 1
ATOM 1531 C CA . ASP A 1 195 ? 8.409 10.653 -5.777 1.00 86.25 195 ASP A CA 1
ATOM 1532 C C . ASP A 1 195 ? 9.277 10.099 -4.632 1.00 86.25 195 ASP A C 1
ATOM 1534 O O . ASP A 1 195 ? 8.946 9.095 -3.992 1.00 86.25 195 ASP A O 1
ATOM 1538 N N . GLY A 1 196 ? 10.417 10.751 -4.396 1.00 84.69 196 GLY A N 1
ATOM 1539 C CA . GLY A 1 196 ? 11.419 10.338 -3.409 1.00 84.69 196 GLY A CA 1
ATOM 1540 C C . GLY A 1 196 ? 12.286 9.129 -3.792 1.00 84.69 196 GLY A C 1
ATOM 1541 O O . GLY A 1 196 ? 13.140 8.740 -2.994 1.00 84.69 196 GLY A O 1
ATOM 1542 N N . LEU A 1 197 ? 12.111 8.543 -4.981 1.00 89.19 197 LEU A N 1
ATOM 1543 C CA . LEU A 1 197 ? 12.920 7.431 -5.487 1.00 89.19 197 LEU A CA 1
ATOM 1544 C C . LEU A 1 197 ? 13.582 7.795 -6.826 1.00 89.19 197 LEU A C 1
ATOM 1546 O O . LEU A 1 197 ? 13.005 8.540 -7.619 1.00 89.19 197 LEU A O 1
ATOM 1550 N N . PRO A 1 198 ? 14.792 7.279 -7.112 1.00 91.44 198 PRO A N 1
ATOM 1551 C CA . PRO A 1 198 ? 15.396 7.472 -8.423 1.00 91.44 198 PRO A CA 1
ATOM 1552 C C . PRO A 1 198 ? 14.545 6.778 -9.498 1.00 91.44 198 PRO A C 1
ATOM 1554 O O . PRO A 1 198 ? 14.010 5.695 -9.240 1.00 91.44 198 PRO A O 1
ATOM 1557 N N . PRO A 1 199 ? 14.424 7.356 -10.704 1.00 94.25 199 PRO A N 1
ATOM 1558 C CA . PRO A 1 199 ? 13.647 6.739 -11.764 1.00 94.25 199 PRO A CA 1
ATOM 1559 C C . PRO A 1 199 ? 14.332 5.458 -12.245 1.00 94.25 199 PRO A C 1
ATOM 1561 O O . PRO A 1 199 ? 15.561 5.395 -12.363 1.00 94.25 199 PRO A O 1
ATOM 1564 N N . THR A 1 200 ? 13.540 4.428 -12.531 1.00 95.12 200 THR A N 1
ATOM 1565 C CA . THR A 1 200 ? 14.064 3.120 -12.941 1.00 95.12 200 THR A CA 1
ATOM 1566 C C . THR A 1 200 ? 13.357 2.566 -14.161 1.00 95.12 200 THR A C 1
ATOM 1568 O O . THR A 1 200 ? 12.195 2.866 -14.418 1.00 95.12 200 THR A O 1
ATOM 1571 N N . ARG A 1 201 ? 14.065 1.710 -14.904 1.00 94.88 201 ARG A N 1
ATOM 1572 C CA . ARG A 1 201 ? 13.482 0.808 -15.900 1.00 94.88 201 ARG A CA 1
ATOM 1573 C C . ARG A 1 201 ? 13.627 -0.617 -15.418 1.00 94.88 201 ARG A C 1
ATOM 1575 O O . ARG A 1 201 ? 14.753 -1.085 -15.230 1.00 94.88 201 ARG A O 1
ATOM 1582 N N . SER A 1 202 ? 12.507 -1.310 -15.280 1.00 94.31 202 SER A N 1
ATOM 1583 C CA . SER A 1 202 ? 12.448 -2.668 -14.747 1.00 94.31 202 SER A CA 1
ATOM 1584 C C . SER A 1 202 ? 11.871 -3.655 -15.761 1.00 94.31 202 SER A C 1
ATOM 1586 O O . SER A 1 202 ? 11.035 -3.298 -16.591 1.00 94.31 202 SER A O 1
ATOM 1588 N N . LEU A 1 203 ? 12.361 -4.894 -15.706 1.00 93.81 203 LEU A N 1
ATOM 1589 C CA . LEU A 1 203 ? 11.867 -6.043 -16.462 1.00 93.81 203 LEU A CA 1
ATOM 1590 C C . LEU A 1 203 ? 11.267 -7.055 -15.492 1.00 93.81 203 LEU A C 1
ATOM 1592 O O . LEU A 1 203 ? 11.912 -7.439 -14.514 1.00 93.81 203 LEU A O 1
ATOM 1596 N N . HIS A 1 204 ? 10.075 -7.531 -15.822 1.00 93.62 204 HIS A N 1
ATOM 1597 C CA . HIS A 1 204 ? 9.293 -8.490 -15.051 1.00 93.62 204 HIS A CA 1
ATOM 1598 C C . HIS A 1 204 ? 8.846 -9.635 -15.951 1.00 93.62 204 HIS A C 1
ATOM 1600 O O . HIS A 1 204 ? 8.702 -9.450 -17.160 1.00 93.62 204 HIS A O 1
ATOM 1606 N N . PHE A 1 205 ? 8.603 -10.802 -15.360 1.00 93.62 205 PHE A N 1
ATOM 1607 C CA . PHE A 1 205 ? 7.838 -11.847 -16.039 1.00 93.62 205 PHE A CA 1
ATOM 1608 C C . PHE A 1 205 ? 6.374 -11.746 -15.631 1.00 93.62 205 PHE A C 1
ATOM 1610 O O . PHE A 1 205 ? 6.072 -11.497 -14.460 1.00 93.62 205 PHE A O 1
ATOM 1617 N N . VAL A 1 206 ? 5.474 -11.935 -16.591 1.00 91.12 206 VAL A N 1
ATOM 1618 C CA . VAL A 1 206 ? 4.031 -11.722 -16.403 1.00 91.12 206 VAL A CA 1
ATOM 1619 C C . VAL A 1 206 ? 3.431 -12.692 -15.380 1.00 91.12 206 VAL A C 1
ATOM 1621 O O . VAL A 1 206 ? 2.539 -12.319 -14.619 1.00 91.12 206 VAL A O 1
ATOM 1624 N N . ASP A 1 207 ? 3.975 -13.904 -15.261 1.00 90.94 207 ASP A N 1
ATOM 1625 C CA . ASP A 1 207 ? 3.542 -14.904 -14.277 1.00 90.94 207 ASP A CA 1
ATOM 1626 C C . ASP A 1 207 ? 3.981 -14.589 -12.829 1.00 90.94 207 ASP A C 1
ATOM 1628 O O . ASP A 1 207 ? 3.411 -15.117 -11.871 1.00 90.94 207 ASP A O 1
ATOM 1632 N N . ARG A 1 208 ? 4.948 -13.682 -12.642 1.00 91.81 208 ARG A N 1
ATOM 1633 C CA . ARG A 1 208 ? 5.553 -13.315 -11.346 1.00 91.81 208 ARG A CA 1
ATOM 1634 C C . ARG A 1 208 ? 5.928 -11.833 -11.282 1.00 91.81 208 ARG A C 1
ATOM 1636 O O . ARG A 1 208 ? 7.069 -11.484 -10.986 1.00 91.81 208 ARG A O 1
ATOM 1643 N N . LEU A 1 209 ? 4.948 -10.971 -11.560 1.00 91.44 209 LEU A N 1
ATOM 1644 C CA . LEU A 1 209 ? 5.074 -9.504 -11.551 1.00 91.44 209 LEU A CA 1
ATOM 1645 C C . LEU A 1 209 ? 5.710 -8.925 -10.275 1.00 91.44 209 LEU A C 1
ATOM 1647 O O . LEU A 1 209 ? 6.368 -7.902 -10.332 1.00 91.44 209 LEU A O 1
ATOM 1651 N N . GLU A 1 210 ? 5.560 -9.572 -9.124 1.00 90.25 210 GLU A N 1
ATOM 1652 C CA . GLU A 1 210 ? 6.168 -9.174 -7.851 1.00 90.25 210 GLU A CA 1
ATOM 1653 C C . GLU A 1 210 ? 7.699 -9.319 -7.825 1.00 90.25 210 GLU A C 1
ATOM 1655 O O . GLU A 1 210 ? 8.357 -8.808 -6.919 1.00 90.25 210 GLU A O 1
ATOM 1660 N N . LEU A 1 211 ? 8.280 -10.020 -8.805 1.00 89.69 211 LEU A N 1
ATOM 1661 C CA . LEU A 1 211 ? 9.710 -10.266 -8.907 1.00 89.69 211 LEU A CA 1
ATOM 1662 C C . LEU A 1 211 ? 10.313 -9.466 -10.063 1.00 89.69 211 LEU A C 1
ATOM 1664 O O . LEU A 1 211 ? 10.224 -9.850 -11.232 1.00 89.69 211 LEU A O 1
ATOM 1668 N N . VAL A 1 212 ? 11.049 -8.416 -9.705 1.00 90.19 212 VAL A N 1
ATOM 1669 C CA . VAL A 1 212 ? 11.924 -7.685 -10.626 1.00 90.19 212 VAL A CA 1
ATOM 1670 C C . VAL A 1 212 ? 13.031 -8.626 -11.114 1.00 90.19 212 VAL A C 1
ATOM 1672 O O . VAL A 1 212 ? 13.856 -9.094 -10.328 1.00 90.19 212 VAL A O 1
ATOM 1675 N N . GLN A 1 213 ? 13.070 -8.915 -12.417 1.00 89.19 213 GLN A N 1
ATOM 1676 C CA . GLN A 1 213 ? 14.112 -9.758 -13.023 1.00 89.19 213 GLN A CA 1
ATOM 1677 C C . GLN A 1 213 ? 15.376 -8.962 -13.346 1.00 89.19 213 GLN A C 1
ATOM 1679 O O . GLN A 1 213 ? 16.486 -9.495 -13.343 1.00 89.19 213 GLN A O 1
ATOM 1684 N N . SER A 1 214 ? 15.212 -7.685 -13.684 1.00 88.81 214 SER A N 1
ATOM 1685 C CA . SER A 1 214 ? 16.313 -6.773 -13.962 1.00 88.81 214 SER A CA 1
ATOM 1686 C C . SER A 1 214 ? 15.845 -5.338 -13.789 1.00 88.81 214 SER A C 1
ATOM 1688 O O . SER A 1 214 ? 14.715 -5.019 -14.144 1.00 88.81 214 SER A O 1
ATOM 1690 N N . GLU A 1 215 ? 16.717 -4.474 -13.282 1.00 91.81 215 GLU A N 1
ATOM 1691 C CA . GLU A 1 215 ? 16.421 -3.059 -13.094 1.00 91.81 215 GLU A CA 1
ATOM 1692 C C . GLU A 1 215 ? 17.659 -2.214 -13.369 1.00 91.81 215 GLU A C 1
ATOM 1694 O O . GLU A 1 215 ? 18.787 -2.610 -13.052 1.00 91.81 215 GLU A O 1
ATOM 1699 N N . VAL A 1 216 ? 17.440 -1.053 -13.978 1.00 91.94 216 VAL A N 1
ATOM 1700 C CA . VAL A 1 216 ? 18.462 -0.027 -14.184 1.00 91.94 216 VAL A CA 1
ATOM 1701 C C . VAL A 1 216 ? 17.935 1.328 -13.747 1.00 91.94 216 VAL A C 1
ATOM 1703 O O . VAL A 1 216 ? 16.730 1.570 -13.800 1.00 91.94 216 VAL A O 1
ATOM 1706 N N . LEU A 1 217 ? 18.851 2.215 -13.375 1.00 93.75 217 LEU A N 1
ATOM 1707 C CA . LEU A 1 217 ? 18.542 3.615 -13.122 1.00 93.75 217 LEU A CA 1
ATOM 1708 C C . LEU A 1 217 ? 18.346 4.355 -14.449 1.00 93.75 217 LEU A C 1
ATOM 1710 O O . LEU A 1 217 ? 18.937 3.999 -15.477 1.00 93.75 217 LEU A O 1
ATOM 1714 N N . LEU A 1 218 ? 17.518 5.388 -14.415 1.00 93.75 218 LEU A N 1
ATOM 1715 C CA . LEU A 1 218 ? 17.303 6.319 -15.513 1.00 93.75 218 LEU A CA 1
ATOM 1716 C C . LEU A 1 218 ? 17.815 7.710 -15.127 1.00 93.75 218 LEU A C 1
ATOM 1718 O O . LEU A 1 218 ? 17.927 8.048 -13.950 1.00 93.75 218 LEU A O 1
ATOM 1722 N N . ASN A 1 219 ? 18.129 8.514 -16.134 1.00 91.31 219 ASN A N 1
ATOM 1723 C CA . ASN A 1 219 ? 18.283 9.955 -15.990 1.00 91.31 219 ASN A CA 1
ATOM 1724 C C . ASN A 1 219 ? 16.902 10.630 -16.071 1.00 91.31 219 ASN A C 1
ATOM 1726 O O . ASN A 1 219 ? 15.916 10.005 -16.467 1.00 91.31 219 ASN A O 1
ATOM 1730 N N . GLU A 1 220 ? 16.831 11.922 -15.744 1.00 84.38 220 GLU A N 1
ATOM 1731 C CA . GLU A 1 220 ? 15.580 12.700 -15.803 1.00 84.38 220 GLU A CA 1
ATOM 1732 C C . GLU A 1 220 ? 14.942 12.721 -17.204 1.00 84.38 220 GLU A C 1
ATOM 1734 O O . GLU A 1 220 ? 13.726 12.820 -17.331 1.00 84.38 220 GLU A O 1
ATOM 1739 N N . ASP A 1 221 ? 15.745 12.577 -18.262 1.00 87.12 221 ASP A N 1
ATOM 1740 C CA . ASP A 1 221 ? 15.283 12.514 -19.654 1.00 87.12 221 ASP A CA 1
ATOM 1741 C C . ASP A 1 221 ? 14.813 11.109 -20.095 1.00 87.12 221 ASP A C 1
ATOM 1743 O O . ASP A 1 221 ? 14.479 10.904 -21.264 1.00 87.12 221 ASP A O 1
ATOM 1747 N N . GLY A 1 222 ? 14.807 10.126 -19.186 1.00 86.19 222 GLY A N 1
ATOM 1748 C CA . GLY A 1 222 ? 14.432 8.735 -19.459 1.00 86.19 222 GLY A CA 1
ATOM 1749 C C . GLY A 1 222 ? 15.511 7.907 -20.168 1.00 86.19 222 GLY A C 1
ATOM 1750 O O . GLY A 1 222 ? 15.287 6.730 -20.484 1.00 86.19 222 GLY A O 1
ATOM 1751 N N . SER A 1 223 ? 16.691 8.482 -20.426 1.00 90.69 223 SER A N 1
ATOM 1752 C CA . SER A 1 223 ? 17.854 7.718 -20.878 1.00 90.69 223 SER A CA 1
ATOM 1753 C C . SER A 1 223 ? 18.396 6.842 -19.746 1.00 90.69 223 SER A C 1
ATOM 1755 O O . SER A 1 223 ? 18.172 7.097 -18.566 1.00 90.69 223 SER A O 1
ATOM 1757 N N . ILE A 1 224 ? 19.093 5.762 -20.094 1.00 90.25 224 ILE A N 1
ATOM 1758 C CA . ILE A 1 224 ? 19.633 4.845 -19.086 1.00 90.25 224 ILE A CA 1
ATOM 1759 C C . ILE A 1 224 ? 20.858 5.460 -18.426 1.00 90.25 224 ILE A C 1
ATOM 1761 O O . ILE A 1 224 ? 21.797 5.846 -19.118 1.00 90.25 224 ILE A O 1
ATOM 1765 N N . ASN A 1 225 ? 20.867 5.459 -17.097 1.00 88.88 225 ASN A N 1
ATOM 1766 C CA . ASN A 1 225 ? 22.051 5.749 -16.311 1.00 88.88 225 ASN A CA 1
ATOM 1767 C C . ASN A 1 225 ? 22.896 4.468 -16.202 1.00 88.88 225 ASN A C 1
ATOM 1769 O O . ASN A 1 225 ? 22.467 3.453 -15.649 1.00 88.88 225 ASN A O 1
ATOM 1773 N N . ASP A 1 226 ? 24.092 4.501 -16.783 1.00 83.25 226 ASP A N 1
ATOM 1774 C CA . ASP A 1 226 ? 25.047 3.393 -16.804 1.00 83.25 226 ASP A CA 1
ATOM 1775 C C . ASP A 1 226 ? 26.241 3.595 -15.856 1.00 83.25 226 ASP A C 1
ATOM 1777 O O . ASP A 1 226 ? 27.160 2.769 -15.835 1.00 83.25 226 ASP A O 1
ATOM 1781 N N . THR A 1 227 ? 26.213 4.651 -15.038 1.00 82.75 227 THR A N 1
ATOM 1782 C CA . THR A 1 227 ? 27.256 4.954 -14.050 1.00 82.75 227 THR A CA 1
ATOM 1783 C C . THR A 1 227 ? 27.003 4.289 -12.705 1.00 82.75 227 THR A C 1
ATOM 1785 O O . THR A 1 227 ? 27.944 4.077 -11.943 1.00 82.75 227 THR A O 1
ATOM 1788 N N . GLU A 1 228 ? 25.753 3.932 -12.412 1.00 82.75 228 GLU A N 1
ATOM 1789 C CA . GLU A 1 228 ? 25.345 3.354 -11.134 1.00 82.75 228 GLU A CA 1
ATOM 1790 C C . GLU A 1 228 ? 24.545 2.056 -11.304 1.00 82.75 228 GLU A C 1
ATOM 1792 O O . GLU A 1 228 ? 23.862 1.821 -12.303 1.00 82.75 228 GLU A O 1
ATOM 1797 N N . LEU A 1 229 ? 24.629 1.183 -10.298 1.00 84.50 229 LEU A N 1
ATOM 1798 C CA . LEU A 1 229 ? 23.863 -0.060 -10.243 1.00 84.50 229 LEU A CA 1
ATOM 1799 C C . LEU A 1 229 ? 22.606 0.141 -9.394 1.00 84.50 229 LEU A C 1
ATOM 1801 O O . LEU A 1 229 ? 22.710 0.515 -8.228 1.00 84.50 229 LEU A O 1
ATOM 1805 N N . ALA A 1 230 ? 21.436 -0.187 -9.947 1.00 86.69 230 ALA A N 1
ATOM 1806 C CA . ALA A 1 230 ? 20.167 -0.119 -9.218 1.00 86.69 230 ALA A CA 1
ATOM 1807 C C . ALA A 1 230 ? 20.098 -1.156 -8.081 1.00 86.69 230 ALA A C 1
ATOM 1809 O O . ALA A 1 230 ? 19.792 -0.827 -6.938 1.00 86.69 230 ALA A O 1
ATOM 1810 N N . LEU A 1 231 ? 20.445 -2.411 -8.384 1.00 84.38 231 LEU A N 1
ATOM 1811 C CA . LEU A 1 231 ? 20.229 -3.544 -7.483 1.00 84.38 231 LEU A CA 1
ATOM 1812 C C . LEU A 1 231 ? 21.433 -3.818 -6.574 1.00 84.38 231 LEU A C 1
ATOM 1814 O O . LEU A 1 231 ? 22.558 -4.008 -7.046 1.00 84.38 231 LEU A O 1
ATOM 1818 N N . ASP A 1 232 ? 21.181 -3.959 -5.273 1.00 85.12 232 ASP A N 1
ATOM 1819 C CA . ASP A 1 232 ? 22.223 -4.243 -4.277 1.00 85.12 232 ASP A CA 1
ATOM 1820 C C . ASP A 1 232 ? 22.927 -5.584 -4.506 1.00 85.12 232 ASP A C 1
ATOM 1822 O O . ASP A 1 232 ? 24.126 -5.699 -4.260 1.00 85.12 232 ASP A O 1
ATOM 1826 N N . VAL A 1 233 ? 22.233 -6.584 -5.062 1.00 81.94 233 VAL A N 1
ATOM 1827 C CA . VAL A 1 233 ? 22.866 -7.854 -5.455 1.00 81.94 233 VAL A CA 1
ATOM 1828 C C . VAL A 1 233 ? 23.945 -7.641 -6.521 1.00 81.94 233 VAL A C 1
ATOM 1830 O O . VAL A 1 233 ? 25.017 -8.238 -6.437 1.00 81.94 233 VAL A O 1
ATOM 1833 N N . HIS A 1 234 ? 23.723 -6.737 -7.483 1.00 80.12 234 HIS A N 1
ATOM 1834 C CA . HIS A 1 234 ? 24.733 -6.398 -8.485 1.00 80.12 234 HIS A CA 1
ATOM 1835 C C . HIS A 1 234 ? 25.905 -5.642 -7.852 1.00 80.12 234 HIS A C 1
ATOM 1837 O O . HIS A 1 234 ? 27.056 -5.967 -8.145 1.00 80.12 234 HIS A O 1
ATOM 1843 N N . LYS A 1 235 ? 25.635 -4.703 -6.932 1.00 83.25 235 LYS A N 1
ATOM 1844 C CA . LYS A 1 235 ? 26.684 -4.014 -6.156 1.00 83.25 235 LYS A CA 1
ATOM 1845 C C . LYS A 1 235 ? 27.532 -5.020 -5.368 1.00 83.25 235 LYS A C 1
ATOM 1847 O O . LYS A 1 235 ? 28.758 -4.952 -5.399 1.00 83.25 235 LYS A O 1
ATOM 1852 N N . GLY A 1 236 ? 26.892 -5.999 -4.726 1.00 82.44 236 GLY A N 1
ATOM 1853 C CA . GLY A 1 236 ? 27.549 -7.075 -3.983 1.00 82.44 236 GLY A CA 1
ATOM 1854 C C . GLY A 1 236 ? 28.446 -7.955 -4.858 1.00 82.44 236 GLY A C 1
ATOM 1855 O O . GLY A 1 236 ? 29.570 -8.263 -4.463 1.00 82.44 236 GLY A O 1
ATOM 1856 N N . LEU A 1 237 ? 28.008 -8.305 -6.073 1.00 79.25 237 LEU A N 1
ATOM 1857 C CA . LEU A 1 237 ? 28.840 -9.045 -7.034 1.00 79.25 237 LEU A CA 1
ATOM 1858 C C . LEU A 1 237 ? 30.115 -8.273 -7.410 1.00 79.25 237 LEU A C 1
ATOM 1860 O O . LEU A 1 237 ? 31.176 -8.881 -7.563 1.00 79.25 237 LEU A O 1
ATOM 1864 N N . CYS A 1 238 ? 30.044 -6.941 -7.506 1.00 77.31 238 CYS A N 1
ATOM 1865 C CA . CYS A 1 238 ? 31.213 -6.104 -7.775 1.00 77.31 238 CYS A CA 1
ATOM 1866 C C . CYS A 1 238 ? 32.223 -6.081 -6.617 1.00 77.31 238 CYS A C 1
ATOM 1868 O O . CYS A 1 238 ? 33.419 -5.942 -6.874 1.00 77.31 238 CYS A O 1
ATOM 1870 N N . VAL A 1 239 ? 31.801 -6.289 -5.361 1.00 81.19 239 VAL A N 1
ATOM 1871 C CA . VAL A 1 239 ? 32.723 -6.333 -4.205 1.00 81.19 239 VAL A CA 1
ATOM 1872 C C . VAL A 1 239 ? 33.788 -7.413 -4.392 1.00 81.19 239 VAL A C 1
ATOM 1874 O O . VAL A 1 239 ? 34.961 -7.177 -4.103 1.00 81.19 239 VAL A O 1
ATOM 1877 N N . GLY A 1 240 ? 33.421 -8.569 -4.954 1.00 75.62 240 GLY A N 1
ATOM 1878 C CA . GLY A 1 240 ? 34.360 -9.662 -5.224 1.00 75.62 240 GLY A CA 1
ATOM 1879 C C . GLY A 1 240 ? 35.519 -9.269 -6.147 1.00 75.62 240 GLY A C 1
ATOM 1880 O O . GLY A 1 240 ? 36.607 -9.831 -6.043 1.00 75.62 240 GLY A O 1
ATOM 1881 N N . LEU A 1 241 ? 35.328 -8.266 -7.007 1.00 75.50 241 LEU A N 1
ATOM 1882 C CA . LEU A 1 241 ? 36.369 -7.780 -7.913 1.00 75.50 241 LEU A CA 1
ATOM 1883 C C . LEU A 1 241 ? 37.415 -6.930 -7.202 1.00 75.50 241 LEU A C 1
ATOM 1885 O O . LEU A 1 241 ? 38.569 -6.927 -7.620 1.00 75.50 241 LEU A O 1
ATOM 1889 N N . THR A 1 242 ? 37.055 -6.281 -6.093 1.00 74.12 242 THR A N 1
ATOM 1890 C CA . THR A 1 242 ? 38.011 -5.515 -5.274 1.00 74.12 242 THR A CA 1
ATOM 1891 C C . THR A 1 242 ? 39.022 -6.421 -4.562 1.00 74.12 242 THR A C 1
ATOM 1893 O O . THR A 1 242 ? 40.102 -5.978 -4.182 1.00 74.12 242 THR A O 1
ATOM 1896 N N . LEU A 1 243 ? 38.709 -7.716 -4.431 1.00 77.44 243 LEU A N 1
ATOM 1897 C CA . LEU A 1 243 ? 39.613 -8.732 -3.887 1.00 77.44 243 LEU A CA 1
ATOM 1898 C C . LEU A 1 243 ? 40.667 -9.202 -4.906 1.00 77.44 243 LEU A C 1
ATOM 1900 O O . LEU A 1 243 ? 41.608 -9.914 -4.541 1.00 77.44 243 LEU A O 1
ATOM 1904 N N . LEU A 1 244 ? 40.528 -8.842 -6.186 1.00 73.94 244 LEU A N 1
ATOM 1905 C CA . LEU A 1 244 ? 41.512 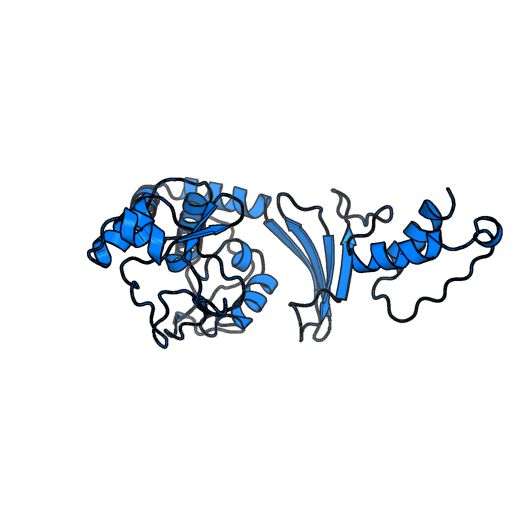-9.162 -7.215 1.00 73.94 244 LEU A CA 1
ATOM 1906 C C . LEU A 1 244 ? 42.675 -8.165 -7.152 1.00 73.94 244 LEU A C 1
ATOM 1908 O O . LEU A 1 244 ? 42.480 -6.960 -7.034 1.00 73.94 244 LEU A O 1
ATOM 1912 N N . ARG A 1 245 ? 43.915 -8.660 -7.265 1.00 67.88 245 ARG A N 1
ATOM 1913 C CA . ARG A 1 245 ? 45.100 -7.787 -7.312 1.00 67.88 245 ARG A CA 1
ATOM 1914 C C . ARG A 1 245 ? 45.017 -6.854 -8.524 1.00 67.88 245 ARG A C 1
ATOM 1916 O O . ARG A 1 245 ? 44.792 -7.329 -9.637 1.00 67.88 245 ARG A O 1
ATOM 1923 N N . THR A 1 246 ? 45.292 -5.568 -8.316 1.00 64.25 246 THR A N 1
ATOM 1924 C CA . THR A 1 246 ? 45.210 -4.482 -9.311 1.00 64.25 246 THR A CA 1
ATOM 1925 C C . THR A 1 246 ? 45.972 -4.797 -10.602 1.00 64.25 246 THR A C 1
ATOM 1927 O O . THR A 1 246 ? 45.496 -4.546 -11.705 1.00 64.25 246 THR A O 1
ATOM 1930 N N . GLU A 1 247 ? 47.115 -5.476 -10.478 1.00 61.19 247 GLU A N 1
ATOM 1931 C CA . GLU A 1 247 ? 47.951 -5.937 -11.594 1.00 61.19 247 GLU A CA 1
ATOM 1932 C C . GLU A 1 247 ? 47.261 -6.938 -12.537 1.00 61.19 247 GLU A C 1
ATOM 1934 O O . GLU A 1 247 ? 47.781 -7.211 -13.610 1.00 61.19 247 GLU A O 1
ATOM 1939 N N . ARG A 1 248 ? 46.105 -7.510 -12.180 1.00 61.16 248 ARG A N 1
ATOM 1940 C CA . ARG A 1 248 ? 45.342 -8.439 -13.034 1.00 61.16 248 ARG A CA 1
ATOM 1941 C C . ARG A 1 248 ? 44.081 -7.827 -13.644 1.00 61.16 248 ARG A C 1
ATOM 1943 O O . ARG A 1 248 ? 43.442 -8.488 -14.459 1.00 61.16 248 ARG A O 1
ATOM 1950 N N . LEU A 1 249 ? 43.732 -6.589 -13.288 1.00 64.62 249 LEU A N 1
ATOM 1951 C CA . LEU A 1 249 ? 42.501 -5.943 -13.757 1.00 64.62 249 LEU A CA 1
ATOM 1952 C C . LEU A 1 249 ? 42.576 -5.552 -15.241 1.00 64.62 249 LEU A C 1
ATOM 1954 O O . LEU A 1 249 ? 41.603 -5.722 -15.967 1.00 64.62 249 LEU A O 1
ATOM 1958 N N . HIS A 1 250 ? 43.754 -5.147 -15.728 1.00 64.50 250 HIS A N 1
ATOM 1959 C CA . HIS A 1 250 ? 43.949 -4.659 -17.102 1.00 64.50 250 HIS A CA 1
ATOM 1960 C C . HIS A 1 250 ? 43.718 -5.710 -18.211 1.00 64.50 250 HIS A C 1
ATOM 1962 O O . HIS A 1 250 ? 43.606 -5.348 -19.377 1.00 64.50 250 HIS A O 1
ATOM 1968 N N . ASN A 1 251 ? 43.642 -7.003 -17.866 1.00 69.38 251 ASN A N 1
ATOM 1969 C CA . ASN A 1 251 ? 43.387 -8.119 -18.791 1.00 69.38 251 ASN A CA 1
ATOM 1970 C C . ASN A 1 251 ? 42.256 -9.046 -18.302 1.00 69.38 251 ASN A C 1
ATOM 1972 O O . ASN A 1 251 ? 42.142 -10.195 -18.744 1.00 69.38 251 ASN A O 1
ATOM 1976 N N . LEU A 1 252 ? 41.434 -8.576 -17.361 1.00 72.25 252 LEU A N 1
ATOM 1977 C CA . LEU A 1 252 ? 40.386 -9.385 -16.760 1.00 72.25 252 LEU A CA 1
ATOM 1978 C C . LEU A 1 252 ? 39.280 -9.684 -17.784 1.00 72.25 252 LEU A C 1
ATOM 1980 O O . LEU A 1 252 ? 38.681 -8.781 -18.364 1.00 72.25 252 LEU A O 1
ATOM 1984 N N . ARG A 1 253 ? 38.984 -10.971 -17.993 1.00 78.00 253 ARG A N 1
ATOM 1985 C CA . ARG A 1 253 ? 37.838 -11.425 -18.792 1.00 78.00 253 ARG A CA 1
ATOM 1986 C C . ARG A 1 253 ? 36.766 -11.946 -17.852 1.00 78.00 253 ARG A C 1
ATOM 1988 O O . ARG A 1 253 ? 36.988 -12.938 -17.163 1.00 78.00 253 ARG A O 1
ATOM 1995 N N . ILE A 1 254 ? 35.615 -11.285 -17.839 1.00 75.31 254 ILE A N 1
ATOM 1996 C CA . ILE A 1 254 ? 34.478 -11.669 -17.004 1.00 75.31 254 ILE A CA 1
ATOM 1997 C C . ILE A 1 254 ? 33.452 -12.370 -17.892 1.00 75.31 254 ILE A C 1
ATOM 1999 O O . ILE A 1 254 ? 32.952 -11.791 -18.854 1.00 75.31 254 ILE A O 1
ATOM 2003 N N . GLY A 1 255 ? 33.159 -13.630 -17.573 1.00 77.31 255 GLY A N 1
ATOM 2004 C CA . GLY A 1 255 ? 32.014 -14.349 -18.119 1.00 77.31 255 GLY A CA 1
ATOM 2005 C C . GLY A 1 255 ? 30.826 -14.166 -17.185 1.00 77.31 255 GLY A C 1
ATOM 2006 O O . GLY A 1 255 ? 30.916 -14.518 -16.012 1.00 77.31 255 GLY A O 1
ATOM 2007 N N . LEU A 1 256 ? 29.730 -13.614 -17.696 1.00 72.88 256 LEU A N 1
ATOM 2008 C CA . LEU A 1 256 ? 28.513 -13.386 -16.927 1.00 72.88 256 LEU A CA 1
ATOM 2009 C C . LEU A 1 256 ? 27.409 -14.297 -17.470 1.00 72.88 256 LEU A C 1
ATOM 2011 O O . LEU A 1 256 ? 26.977 -14.140 -18.610 1.00 72.88 256 LEU A O 1
ATOM 2015 N N . LEU A 1 257 ? 26.985 -15.275 -16.670 1.00 72.56 257 LEU A N 1
ATOM 2016 C CA . LEU A 1 257 ? 25.939 -16.231 -17.036 1.00 72.56 257 LEU A CA 1
ATOM 2017 C C . LEU A 1 257 ? 24.644 -15.850 -16.315 1.00 72.56 257 LEU A C 1
ATOM 2019 O O . LEU A 1 257 ? 24.587 -15.926 -15.094 1.00 72.56 257 LEU A O 1
ATOM 2023 N N . GLY A 1 258 ? 23.622 -15.438 -17.073 1.00 64.94 258 GLY A N 1
ATOM 2024 C CA . GLY A 1 258 ? 22.285 -15.146 -16.543 1.00 64.94 258 GLY A CA 1
ATOM 2025 C C . GLY A 1 258 ? 22.214 -13.916 -15.630 1.00 64.94 258 GLY A C 1
ATOM 2026 O O . GLY A 1 258 ? 21.927 -14.049 -14.450 1.00 64.94 258 GLY A O 1
ATOM 2027 N N . ALA A 1 259 ? 22.438 -12.714 -16.170 1.00 58.81 259 ALA A N 1
ATOM 2028 C CA . ALA A 1 259 ? 22.403 -11.460 -15.397 1.00 58.81 259 ALA A CA 1
ATOM 2029 C C . ALA A 1 259 ? 21.264 -10.502 -15.783 1.00 58.81 259 ALA A C 1
ATOM 2031 O O . ALA A 1 259 ? 21.358 -9.295 -15.557 1.00 58.81 259 ALA A O 1
ATOM 2032 N N . GLY A 1 260 ? 20.217 -11.011 -16.441 1.00 67.44 260 GLY A N 1
ATOM 2033 C CA . GLY A 1 260 ? 19.176 -10.161 -17.019 1.00 67.44 260 GLY A CA 1
ATOM 2034 C C . GLY A 1 260 ? 19.786 -9.143 -17.992 1.00 67.44 260 GLY A C 1
ATOM 2035 O O . GLY A 1 260 ? 20.536 -9.513 -18.901 1.00 67.44 260 GLY A O 1
ATOM 2036 N N . ARG A 1 261 ? 19.530 -7.847 -17.782 1.00 59.16 261 ARG A N 1
ATOM 2037 C CA . ARG A 1 261 ? 20.141 -6.754 -18.546 1.00 59.16 261 ARG A CA 1
ATOM 2038 C C . ARG A 1 261 ? 21.588 -6.493 -18.091 1.00 59.16 261 ARG A C 1
ATOM 2040 O O . ARG A 1 261 ? 21.898 -5.465 -17.499 1.00 59.16 261 ARG A O 1
ATOM 2047 N N . GLY A 1 262 ? 22.513 -7.386 -18.443 1.00 53.25 262 GLY A N 1
ATOM 2048 C CA . GLY A 1 262 ? 23.951 -7.284 -18.119 1.00 53.25 262 GLY A CA 1
ATOM 2049 C C . GLY A 1 262 ? 24.707 -6.067 -18.699 1.00 53.25 262 GLY A C 1
ATOM 2050 O O . GLY A 1 262 ? 25.923 -5.974 -18.546 1.00 53.25 262 GLY A O 1
ATOM 2051 N N . GLY A 1 263 ? 24.017 -5.133 -19.369 1.00 53.97 263 GLY A N 1
ATOM 2052 C CA . GLY A 1 263 ? 24.596 -3.930 -19.976 1.00 53.97 263 GLY A CA 1
ATOM 2053 C C . GLY A 1 263 ? 25.125 -2.917 -18.956 1.00 53.97 263 GLY A C 1
ATOM 2054 O O . GLY A 1 263 ? 26.264 -2.484 -19.089 1.00 53.97 263 GLY A O 1
ATOM 2055 N N . SER A 1 264 ? 24.360 -2.609 -17.901 1.00 53.66 264 SER A N 1
ATOM 2056 C CA . SER A 1 264 ? 24.818 -1.690 -16.841 1.00 53.66 264 SER A CA 1
ATOM 2057 C C . SER A 1 264 ? 25.978 -2.281 -16.040 1.00 53.66 264 SER A C 1
ATOM 2059 O O . SER A 1 264 ? 26.888 -1.564 -15.642 1.00 53.66 264 SER A O 1
ATOM 2061 N N . PHE A 1 265 ? 26.011 -3.610 -15.885 1.00 56.81 265 PHE A N 1
ATOM 2062 C CA . PHE A 1 265 ? 27.147 -4.302 -15.276 1.00 56.81 265 PHE A CA 1
ATOM 2063 C C . PHE A 1 265 ? 28.421 -4.111 -16.109 1.00 56.81 265 PHE A C 1
ATOM 2065 O O . PHE A 1 265 ? 29.479 -3.828 -15.562 1.00 56.81 265 PHE A O 1
ATOM 2072 N N . ARG A 1 266 ? 28.332 -4.190 -17.444 1.00 58.31 266 ARG A N 1
ATOM 2073 C CA . ARG A 1 266 ? 29.485 -3.981 -18.332 1.00 58.31 266 ARG A CA 1
ATOM 2074 C C . ARG A 1 266 ? 30.077 -2.575 -18.196 1.00 58.31 266 ARG A C 1
ATOM 2076 O O . ARG A 1 266 ? 31.293 -2.478 -18.055 1.00 58.31 266 ARG A O 1
ATOM 2083 N N . THR A 1 267 ? 29.257 -1.523 -18.230 1.00 56.34 267 THR A N 1
ATOM 2084 C CA . THR A 1 267 ? 29.762 -0.144 -18.113 1.00 56.34 267 THR A CA 1
ATOM 2085 C C . THR A 1 267 ? 30.320 0.131 -16.716 1.00 56.34 267 THR A C 1
ATOM 2087 O O . THR A 1 267 ? 31.432 0.650 -16.598 1.00 56.34 267 THR A O 1
ATOM 2090 N N . PHE A 1 268 ? 29.623 -0.315 -15.667 1.00 56.72 268 PHE A N 1
ATOM 2091 C CA . PHE A 1 268 ? 30.061 -0.146 -14.281 1.00 56.72 268 PHE A CA 1
ATOM 2092 C C . PHE A 1 268 ? 31.405 -0.831 -13.989 1.00 56.72 268 PHE A C 1
ATOM 2094 O O . PHE A 1 268 ? 32.268 -0.277 -13.308 1.00 56.72 268 PHE A O 1
ATOM 2101 N N . LEU A 1 269 ? 31.622 -2.028 -14.544 1.00 60.44 269 LEU A N 1
ATOM 2102 C CA . LEU A 1 269 ? 32.909 -2.718 -14.454 1.00 60.44 269 LEU A CA 1
ATOM 2103 C C . LEU A 1 269 ? 34.030 -1.931 -15.133 1.00 60.44 269 LEU A C 1
ATOM 2105 O O . LEU A 1 269 ? 35.136 -1.861 -14.606 1.00 60.44 269 LEU A O 1
ATOM 2109 N N . THR A 1 270 ? 33.756 -1.335 -16.295 1.00 57.84 270 THR A N 1
ATOM 2110 C CA . THR A 1 270 ? 34.763 -0.553 -17.020 1.00 57.84 270 THR A CA 1
ATOM 2111 C C . THR A 1 270 ? 35.076 0.791 -16.369 1.00 57.84 270 THR A C 1
ATOM 2113 O O . THR A 1 270 ? 36.204 1.247 -16.506 1.00 57.84 270 THR A O 1
ATOM 2116 N N . SER A 1 271 ? 34.134 1.413 -15.654 1.00 54.12 271 SER A N 1
ATOM 2117 C CA . SER A 1 271 ? 34.350 2.694 -14.967 1.00 54.12 271 SER A CA 1
ATOM 2118 C C . SER A 1 271 ? 34.971 2.531 -13.576 1.00 54.12 271 SER A C 1
ATOM 2120 O O . SER A 1 271 ? 35.833 3.320 -13.202 1.00 54.12 271 SER A O 1
ATOM 2122 N N . THR A 1 272 ? 34.584 1.493 -12.827 1.00 53.44 272 THR A N 1
ATOM 2123 C CA . THR A 1 272 ? 34.993 1.306 -11.421 1.00 53.44 272 THR A CA 1
ATOM 2124 C C . THR A 1 272 ? 36.272 0.478 -11.273 1.00 53.44 272 THR A C 1
ATOM 2126 O O . THR A 1 272 ? 37.033 0.701 -10.341 1.00 53.44 272 THR A O 1
ATOM 2129 N N . CYS A 1 273 ? 36.551 -0.466 -12.184 1.00 43.19 273 CYS A N 1
ATOM 2130 C CA . CYS A 1 273 ? 37.813 -1.226 -12.173 1.00 43.19 273 CYS A CA 1
ATOM 2131 C C . CYS A 1 273 ? 38.947 -0.563 -12.979 1.00 43.19 273 CYS A C 1
ATOM 2133 O O . CYS A 1 273 ? 40.041 -1.127 -13.036 1.00 43.19 273 CYS A O 1
ATOM 2135 N N . ALA A 1 274 ? 38.696 0.580 -13.628 1.00 39.84 274 ALA A N 1
ATOM 2136 C CA . ALA A 1 274 ? 39.714 1.365 -14.338 1.00 39.84 274 ALA A CA 1
ATOM 2137 C C . ALA A 1 274 ? 40.270 2.551 -13.521 1.00 39.84 274 ALA A C 1
ATOM 2139 O O . ALA A 1 274 ? 41.184 3.223 -14.002 1.00 39.84 274 ALA A O 1
ATOM 2140 N N . ALA A 1 275 ? 39.733 2.794 -12.320 1.00 37.69 275 ALA A N 1
ATOM 2141 C CA . ALA A 1 275 ? 40.268 3.723 -11.321 1.00 37.69 275 ALA A CA 1
ATOM 2142 C C . ALA A 1 275 ? 41.115 2.966 -10.287 1.00 37.69 275 ALA A C 1
ATOM 2144 O O . ALA A 1 275 ? 42.139 3.535 -9.845 1.00 37.69 275 ALA A O 1
#

pLDDT: mean 87.29, std 12.78, range [37.69, 98.44]

Foldseek 3Di:
DPFDDAPDWWFFDAPLQQLLFFDAPDWAFDAPLLLVLLCVLVVHDSVVSCVPFWDDDPNGITGDDPPVRTGGPQDDRSHRVSVVSRFLSSVLPPLELQCRQDPLSVVVVCVSPVRTDDDPDDPVRTDDPVVSLLSHQLNVCVVVRDRDGSVRSSVVSVPDDVVVSSVVVVVSNVQWHKDWPDDDQFKTWIWTRHHPDFIKIFMDTPVCSVDTLAMFGADPVRHTDLQDGPDVVLVVVVVVVVVDDLVCLVPDDDDDDRRVPCRSVVSNSVVVSVD

InterPro domains:
  IPR005358 Putative zinc- or iron-chelating domain containing protein [PF03692] (13-107)

Organism: Saprolegnia parasitica (strain CBS 223.65) (NCBI:txid695850)

Sequence (275 aa):
MAARARAFKVAFKCTGCGRCCTGQGGIAWVNGREIAAMAEHLALPKATFAKQYLRTVNGATALRQTDDDRQCIFLDGKQCSVYPARPTQCRTYPFWPQQLISKYDWTLAAKECEGILLDAPPPETITPDAHILKEVVIHEVHRSGEELTYDDINDLVSELEPEMLDAFQEEVDAKYQRSILHEDDDILVMDSFLDGLPPTRSLHFVDRLELVQSEVLLNEDGSINDTELALDVHKGLCVGLTLLRTERLHNLRIGLLGAGRGGSFRTFLTSTCAA

Secondary structure (DSSP, 8-state):
---PPPSS--BB------GGGBSTT---B--HHHHHHHHHHTT--HHHHHHHHEEEETTEEEEPBPTTSSBBTTEETTEETTGGG--HHHHSTT--GGGSS-HHHHHHHHHH-TTBPPSS--GGGBPPHHHHHHHHHHHHHHHTT-S--HHHHHHHHHHS-HHHHHHHHHHHHHHEEEEEEEE-SSEEEEEEEETTS--EEEEEEGGGTTSEEEEEEB-TTS-B--SS-S-HHHHHHHHHHHTS-GGGGGG------S-SSTHHHHHHHHHHS--

Nearest PDB structures (foldseek):
  8trh-assembly1_0  TM=3.001E-01  e=1.046E-01  Homo sapiens
  2b4e-assembly1_A  TM=7.761E-01  e=6.479E+00  Mus musculus
  5uw6-assembly3_C  TM=6.950E-01  e=6.123E+00  Gypsophila vaccaria
  7rbw-assembly2_B  TM=5.421E-01  e=3.682E+00  Boana punctata
  4m2i-assembly2_D  TM=1.632E-01  e=7.255E+00  Streptomyces lavendulae subsp. lavendulae